Protein AF-A0A5J6L5U7-F1 (afdb_monomer_lite)

InterPro domains:
  IPR018060 AraC-like, DNA binding HTH domain [PF12833] (94-168)
  IPR018060 AraC-like, DNA binding HTH domain [PS01124] (72-171)
  IPR018060 AraC-like, DNA binding HTH domain [SM00342] (88-169)
  IPR050204 AraC/XylS family transcriptional regulators [PTHR46796] (44-169)

Structure (mmCIF, N/CA/C/O backbone):
data_AF-A0A5J6L5U7-F1
#
_entry.id   AF-A0A5J6L5U7-F1
#
loop_
_atom_site.group_PDB
_atom_site.id
_atom_site.type_symbol
_atom_site.label_atom_id
_atom_site.label_alt_id
_atom_site.label_comp_id
_atom_site.label_asym_id
_atom_site.label_entity_id
_atom_site.label_seq_id
_atom_site.pdbx_PDB_ins_code
_atom_site.Cartn_x
_atom_site.Cartn_y
_atom_site.Cartn_z
_atom_site.occupancy
_atom_site.B_iso_or_equiv
_atom_site.auth_seq_id
_atom_site.auth_comp_id
_atom_site.auth_asym_id
_atom_site.auth_atom_id
_atom_site.pdbx_PDB_model_num
ATOM 1 N N . MET A 1 1 ? -32.092 -25.721 15.161 1.00 35.88 1 MET A N 1
ATOM 2 C CA . MET A 1 1 ? -30.676 -25.316 15.311 1.00 35.88 1 MET A CA 1
ATOM 3 C C . MET A 1 1 ? -29.924 -25.742 14.055 1.00 35.88 1 MET A C 1
ATOM 5 O O . MET A 1 1 ? -29.786 -26.934 13.839 1.00 35.88 1 MET A O 1
ATOM 9 N N . ARG A 1 2 ? -29.532 -24.818 13.165 1.00 32.12 2 ARG A N 1
ATOM 10 C CA . ARG A 1 2 ? -28.721 -25.155 11.980 1.00 32.12 2 ARG A CA 1
ATOM 11 C C . ARG A 1 2 ? -27.268 -24.797 12.272 1.00 32.12 2 ARG A C 1
ATOM 13 O O . ARG A 1 2 ? -26.933 -23.618 12.349 1.00 32.12 2 ARG A O 1
ATOM 20 N N . ALA A 1 3 ? -26.443 -25.821 12.478 1.00 35.81 3 ALA A N 1
ATOM 21 C CA . ALA A 1 3 ? -24.995 -25.698 12.500 1.00 35.81 3 ALA A CA 1
ATOM 22 C C . ALA A 1 3 ? -24.534 -25.170 11.132 1.00 35.81 3 ALA A C 1
ATOM 24 O O . ALA A 1 3 ? -24.909 -25.711 10.092 1.00 35.81 3 ALA A O 1
ATOM 25 N N . GLY A 1 4 ? -23.799 -24.058 11.134 1.00 36.84 4 GLY A N 1
ATOM 26 C CA . GLY A 1 4 ? -23.251 -23.471 9.918 1.00 36.84 4 GLY A CA 1
ATOM 27 C C . GLY A 1 4 ? -22.248 -24.425 9.277 1.00 36.84 4 GLY A C 1
ATOM 28 O O . GLY A 1 4 ? -21.317 -24.877 9.937 1.00 36.84 4 GLY A O 1
ATOM 29 N N . VAL A 1 5 ? -22.451 -24.713 7.994 1.00 37.72 5 VAL A N 1
ATOM 30 C CA . VAL A 1 5 ? -21.503 -25.450 7.154 1.00 37.72 5 VAL A CA 1
ATOM 31 C C . VAL A 1 5 ? -20.153 -24.711 7.166 1.00 37.72 5 VAL A C 1
ATOM 33 O O . VAL A 1 5 ? -20.139 -23.497 6.934 1.00 37.72 5 VAL A O 1
ATOM 36 N N . PRO A 1 6 ? -19.024 -25.383 7.449 1.00 37.19 6 PRO A N 1
ATOM 37 C CA . PRO A 1 6 ? -17.716 -24.741 7.430 1.00 37.19 6 PRO A CA 1
ATOM 38 C C . PRO A 1 6 ? -17.292 -24.382 5.991 1.00 37.19 6 PRO A C 1
ATOM 40 O O . PRO A 1 6 ? -17.400 -25.193 5.075 1.00 37.19 6 PRO A O 1
ATOM 43 N N . ASP A 1 7 ? -16.812 -23.147 5.797 1.00 45.03 7 ASP A N 1
ATOM 44 C CA . ASP A 1 7 ? -16.234 -22.637 4.538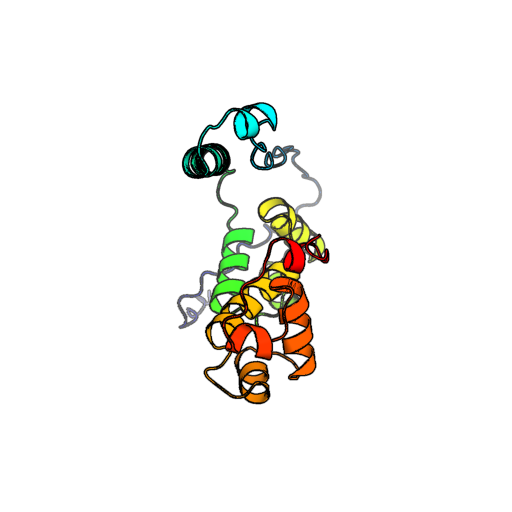 1.00 45.03 7 ASP A CA 1
ATOM 45 C C . ASP A 1 7 ? -14.951 -23.430 4.189 1.00 45.03 7 ASP A C 1
ATOM 47 O O . ASP A 1 7 ? -14.009 -23.428 4.991 1.00 45.03 7 ASP A O 1
ATOM 51 N N . PRO A 1 8 ? -14.855 -24.066 3.003 1.00 35.28 8 PRO A N 1
ATOM 52 C CA . PRO A 1 8 ? -13.794 -25.018 2.652 1.00 35.28 8 PRO A CA 1
ATOM 53 C C . PRO A 1 8 ? -12.404 -24.392 2.418 1.00 35.28 8 PRO A C 1
ATOM 55 O O . PRO A 1 8 ? -11.508 -25.048 1.896 1.00 35.28 8 PRO A O 1
ATOM 58 N N . ARG A 1 9 ? -12.177 -23.119 2.776 1.00 51.09 9 ARG A N 1
ATOM 59 C CA . ARG A 1 9 ? -10.901 -22.411 2.542 1.00 51.09 9 ARG A CA 1
ATOM 60 C C . ARG A 1 9 ? -10.089 -22.079 3.798 1.00 51.09 9 ARG A C 1
ATOM 62 O O . ARG A 1 9 ? -9.195 -21.236 3.710 1.00 51.09 9 ARG A O 1
ATOM 69 N N . GLY A 1 10 ? -10.410 -22.649 4.962 1.00 44.31 10 GLY A N 1
ATOM 70 C CA . GLY A 1 10 ? -9.659 -22.401 6.208 1.00 44.31 10 GLY A CA 1
ATOM 71 C C . GLY A 1 10 ? -9.576 -20.914 6.596 1.00 44.31 10 GLY A C 1
ATOM 72 O O . GLY A 1 10 ? -8.635 -20.472 7.252 1.00 44.31 10 GLY A O 1
ATOM 73 N N . ARG A 1 11 ? -10.523 -20.088 6.128 1.00 64.06 11 ARG A N 1
ATOM 74 C CA . ARG A 1 11 ? -10.476 -18.634 6.312 1.00 64.06 11 ARG A CA 1
ATOM 75 C C . ARG A 1 11 ? -11.046 -18.291 7.682 1.00 64.06 11 ARG A C 1
ATOM 77 O O . ARG A 1 11 ? -12.259 -18.335 7.861 1.00 64.06 11 ARG A O 1
ATOM 84 N N . LEU A 1 12 ? -10.188 -17.855 8.604 1.00 64.00 12 LEU A N 1
ATOM 85 C CA . LEU A 1 12 ? -10.627 -17.336 9.900 1.00 64.00 12 LEU A CA 1
ATOM 86 C C . LEU A 1 12 ? -11.699 -16.236 9.698 1.00 64.00 12 LEU A C 1
ATOM 88 O O . LEU A 1 12 ? -11.494 -15.314 8.882 1.00 64.00 12 LEU A O 1
ATOM 92 N N . PRO A 1 13 ? -12.863 -16.326 10.367 1.00 77.69 13 PRO A N 1
ATOM 93 C CA . PRO A 1 13 ? -13.898 -15.305 10.271 1.00 77.69 13 PRO A CA 1
ATOM 94 C C . PRO A 1 13 ? -13.383 -13.972 10.837 1.00 77.69 13 PRO A C 1
ATOM 96 O O . PRO A 1 13 ? -12.530 -13.969 11.724 1.00 77.69 13 PRO A O 1
ATOM 99 N N . PRO A 1 14 ? -13.860 -12.822 10.326 1.00 85.94 14 PRO A N 1
ATOM 100 C CA . PRO A 1 14 ? -13.480 -11.535 10.892 1.00 85.94 14 PRO A CA 1
ATOM 101 C C . PRO A 1 14 ? -13.947 -11.436 12.345 1.00 85.94 14 PRO A C 1
ATOM 103 O O . PRO A 1 14 ? -15.066 -11.867 12.649 1.00 85.94 14 PRO A O 1
ATOM 106 N N . PRO A 1 15 ? -13.166 -10.789 13.222 1.00 85.00 15 PRO A N 1
ATOM 107 C CA . PRO A 1 15 ? -13.679 -10.367 14.514 1.00 85.00 15 PRO A CA 1
ATOM 108 C C . PRO A 1 15 ? -14.821 -9.369 14.292 1.00 85.00 15 PRO A C 1
ATOM 110 O O . PRO A 1 15 ? -14.701 -8.410 13.522 1.00 85.00 15 PRO A O 1
ATOM 113 N N . ARG A 1 16 ? -15.961 -9.639 14.931 1.00 85.19 16 ARG A N 1
ATOM 114 C CA . ARG A 1 16 ? -17.212 -8.903 14.716 1.00 85.19 16 ARG A CA 1
ATOM 115 C C . ARG A 1 16 ? -17.432 -7.830 15.772 1.00 85.19 16 ARG A C 1
ATOM 117 O O . ARG A 1 16 ? -16.912 -7.923 16.881 1.00 85.19 16 ARG A O 1
ATOM 124 N N . HIS A 1 17 ? -18.234 -6.825 15.434 1.00 76.00 17 HIS A N 1
ATOM 125 C CA . HIS A 1 17 ? -18.742 -5.875 16.421 1.00 76.00 17 HIS A CA 1
ATOM 126 C C . HIS A 1 17 ? -19.629 -6.613 17.446 1.00 76.00 17 HIS A C 1
ATOM 128 O O . HIS A 1 17 ? -20.591 -7.268 17.034 1.00 76.00 17 HIS A O 1
ATOM 134 N N . PRO A 1 18 ? -19.361 -6.529 18.766 1.00 71.19 18 PRO A N 1
ATOM 135 C CA . PRO A 1 18 ? -20.285 -7.046 19.777 1.00 71.19 18 PRO A CA 1
ATOM 136 C C . PRO A 1 18 ? -21.568 -6.212 19.708 1.00 71.19 18 PRO A C 1
ATOM 138 O O . PRO A 1 18 ? -21.479 -4.993 19.792 1.00 71.19 18 PRO A O 1
ATOM 141 N N . ARG A 1 19 ? -22.738 -6.817 19.454 1.00 59.34 19 ARG A N 1
ATOM 142 C CA . ARG A 1 19 ? -24.011 -6.100 19.195 1.00 59.34 19 ARG A CA 1
ATOM 143 C C . ARG A 1 19 ? -24.167 -4.868 20.105 1.00 59.34 19 ARG A C 1
ATOM 145 O O . ARG A 1 19 ? -24.084 -4.996 21.323 1.00 59.34 19 ARG A O 1
ATOM 152 N N . ALA A 1 20 ? -24.346 -3.690 19.505 1.00 42.94 20 ALA A N 1
ATOM 153 C CA . ALA A 1 20 ? -24.406 -2.417 20.216 1.00 42.94 20 ALA A CA 1
ATOM 154 C C . ALA A 1 20 ? -25.515 -2.424 21.287 1.00 42.94 20 ALA A C 1
ATOM 156 O O . ALA A 1 20 ? -26.695 -2.496 20.953 1.00 42.94 20 ALA A O 1
ATOM 157 N N . ARG A 1 21 ? -25.139 -2.320 22.567 1.00 37.47 21 ARG A N 1
ATOM 158 C CA . ARG A 1 21 ? -25.985 -1.668 23.577 1.00 37.47 21 ARG A CA 1
ATOM 159 C C . ARG A 1 21 ? -25.723 -0.157 23.486 1.00 37.47 21 ARG A C 1
ATOM 161 O O . ARG A 1 21 ? -24.558 0.223 23.332 1.00 37.47 21 ARG A O 1
ATOM 168 N N . PRO A 1 22 ? -26.747 0.709 23.555 1.00 34.41 22 PRO A N 1
ATOM 169 C CA . PRO A 1 22 ? -26.527 2.147 23.603 1.00 34.41 22 PRO A CA 1
ATOM 170 C C . PRO A 1 22 ? -25.902 2.499 24.960 1.00 34.41 22 PRO A C 1
ATOM 172 O O . PRO A 1 22 ? -26.429 2.128 26.002 1.00 34.41 22 PRO A O 1
ATOM 175 N N . GLY A 1 23 ? -24.758 3.187 24.935 1.00 38.44 23 GLY A N 1
ATOM 176 C CA . GLY A 1 23 ? -24.113 3.722 26.137 1.00 38.44 23 GLY A CA 1
ATOM 177 C C . GLY A 1 23 ? -23.055 2.818 26.772 1.00 38.44 23 GLY A C 1
ATOM 178 O O . GLY A 1 23 ? -23.257 2.293 27.856 1.00 38.44 23 GLY A O 1
ATOM 179 N N . ALA A 1 24 ? -21.894 2.677 26.130 1.00 36.00 24 ALA A N 1
ATOM 180 C CA . ALA A 1 24 ? -20.634 2.382 26.823 1.00 36.00 24 ALA A CA 1
ATOM 181 C C . ALA A 1 24 ? -19.450 2.659 25.886 1.00 36.00 24 ALA A C 1
ATOM 183 O O . ALA A 1 24 ? -18.923 1.760 25.235 1.00 36.00 24 ALA A O 1
ATOM 184 N N . GLN A 1 25 ? -19.012 3.915 25.794 1.00 39.66 25 GLN A N 1
ATOM 185 C CA . GLN A 1 25 ? -17.665 4.205 25.301 1.00 39.66 25 GLN A CA 1
ATOM 186 C C . GLN A 1 25 ? -16.735 4.210 26.510 1.00 39.66 25 GLN A C 1
ATOM 188 O O . GLN A 1 25 ? -16.469 5.244 27.112 1.00 39.66 25 GLN A O 1
ATOM 193 N N . SER A 1 26 ? -16.274 3.016 26.890 1.00 42.31 26 SER A N 1
ATOM 194 C CA . SER A 1 26 ? -15.194 2.867 27.855 1.00 42.31 26 SER A CA 1
ATOM 195 C C . SER A 1 26 ? -13.935 3.495 27.267 1.00 42.31 26 SER A C 1
ATOM 197 O O . SER A 1 26 ? -13.318 2.958 26.338 1.00 42.31 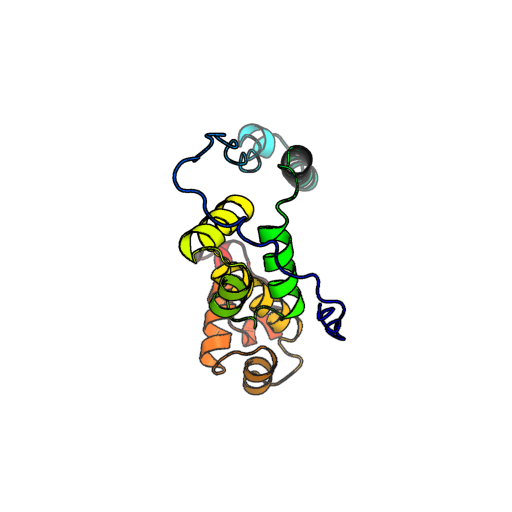26 SER A O 1
ATOM 199 N N . GLY A 1 27 ? -13.569 4.645 27.823 1.00 42.34 27 GLY A N 1
ATOM 200 C CA . GLY A 1 27 ? -12.273 5.255 27.638 1.00 42.34 27 GLY A CA 1
ATOM 201 C C . GLY A 1 27 ? -11.178 4.278 28.043 1.00 42.34 27 GLY A C 1
ATOM 202 O O . GLY A 1 27 ? -11.059 3.876 29.194 1.00 42.34 27 GLY A O 1
ATOM 203 N N . ARG A 1 28 ? -10.339 3.919 27.079 1.00 41.94 28 ARG A N 1
ATOM 204 C CA . ARG A 1 28 ? -8.923 3.693 27.338 1.00 41.94 28 ARG A CA 1
ATOM 205 C C . ARG A 1 28 ? -8.181 4.426 26.243 1.00 41.94 28 ARG A C 1
ATOM 207 O O . ARG A 1 28 ? -8.203 4.009 25.084 1.00 41.94 28 ARG A O 1
ATOM 214 N N . HIS A 1 29 ? -7.542 5.533 26.613 1.00 38.88 29 HIS A N 1
ATOM 215 C CA . HIS A 1 29 ? -6.495 6.159 25.820 1.00 38.88 29 HIS A CA 1
ATOM 216 C C . HIS A 1 29 ? -5.369 5.134 25.622 1.00 38.88 29 HIS A C 1
ATOM 218 O O . HIS A 1 29 ? -4.391 5.095 26.362 1.00 38.88 29 HIS A O 1
ATOM 224 N N . ARG A 1 30 ? -5.528 4.244 24.634 1.00 51.34 30 ARG A N 1
ATOM 225 C CA . ARG A 1 30 ? -4.454 3.362 24.180 1.00 51.34 30 ARG A CA 1
ATOM 226 C C . ARG A 1 30 ? -3.408 4.266 23.544 1.00 51.34 30 ARG A C 1
ATOM 228 O O . ARG A 1 30 ? -3.659 4.825 22.469 1.00 51.34 30 ARG A O 1
ATOM 235 N N . ARG A 1 31 ? -2.306 4.443 24.282 1.00 47.88 31 ARG A N 1
ATOM 236 C CA . ARG A 1 31 ? -1.152 5.285 23.961 1.00 47.88 31 ARG A CA 1
ATOM 237 C C . ARG A 1 31 ? -0.848 5.198 22.467 1.00 47.88 31 ARG A C 1
ATOM 239 O O . ARG A 1 31 ? -0.834 4.111 21.888 1.00 47.88 31 ARG A O 1
ATOM 246 N N . ARG A 1 32 ? -0.682 6.360 21.826 1.00 51.75 32 ARG A N 1
ATOM 247 C CA . ARG A 1 32 ? -0.157 6.429 20.458 1.00 51.75 32 ARG A CA 1
ATOM 248 C C . ARG A 1 32 ? 1.144 5.625 20.440 1.00 51.75 32 ARG A C 1
ATOM 250 O O . ARG A 1 32 ? 1.969 5.819 21.328 1.00 51.75 32 ARG A O 1
ATOM 257 N N . ARG A 1 33 ? 1.295 4.723 19.465 1.00 55.59 33 ARG A N 1
ATOM 258 C CA . ARG A 1 33 ? 2.569 4.050 19.190 1.00 55.59 33 ARG A CA 1
ATOM 259 C C . ARG A 1 33 ? 3.639 5.144 19.107 1.00 55.59 33 ARG A C 1
ATOM 261 O O . ARG A 1 33 ? 3.461 6.045 18.280 1.00 55.59 33 ARG A O 1
ATOM 268 N N . PRO A 1 34 ? 4.693 5.123 19.936 1.00 51.59 34 PRO A N 1
ATOM 269 C CA . PRO A 1 34 ? 5.853 5.941 19.651 1.00 51.59 34 PRO A CA 1
ATOM 270 C C . PRO A 1 34 ? 6.322 5.509 18.263 1.00 51.59 34 PRO A C 1
ATOM 272 O O . PRO A 1 34 ? 6.512 4.316 18.014 1.00 51.59 34 PRO A O 1
ATOM 275 N N . LEU A 1 35 ? 6.434 6.449 17.325 1.00 54.94 35 LEU A N 1
ATOM 276 C CA . LEU A 1 35 ? 7.264 6.189 16.152 1.00 54.94 35 LEU A CA 1
ATOM 277 C C . LEU A 1 35 ? 8.627 5.701 16.670 1.00 54.94 35 LEU A C 1
ATOM 279 O O . LEU A 1 35 ? 9.022 6.150 17.755 1.00 54.94 35 LEU A O 1
ATOM 283 N N . PRO A 1 36 ? 9.317 4.784 15.962 1.00 58.84 36 PRO A N 1
ATOM 284 C CA . PRO A 1 36 ? 10.681 4.440 16.340 1.00 58.84 36 PRO A CA 1
ATOM 285 C C . PRO A 1 36 ? 11.429 5.746 16.569 1.00 58.84 36 PRO A C 1
ATOM 287 O O . PRO A 1 36 ? 11.341 6.664 15.742 1.00 58.84 36 PRO A O 1
ATOM 290 N N . ARG A 1 37 ? 12.033 5.885 17.752 1.00 63.91 37 ARG A N 1
ATOM 291 C CA . ARG A 1 37 ? 12.771 7.100 18.065 1.00 63.91 37 ARG A CA 1
ATOM 292 C C . ARG A 1 37 ? 13.873 7.164 17.024 1.00 63.91 37 ARG A C 1
ATOM 294 O O . ARG A 1 37 ? 14.680 6.249 16.914 1.00 63.91 37 ARG A O 1
ATOM 301 N N . ARG A 1 38 ? 13.850 8.201 16.185 1.00 66.69 38 ARG A N 1
ATOM 302 C CA . ARG A 1 38 ? 14.981 8.448 15.296 1.00 66.69 38 ARG A CA 1
ATOM 303 C C . ARG A 1 38 ? 16.201 8.552 16.218 1.00 66.69 38 ARG A C 1
ATOM 305 O O . ARG A 1 38 ? 16.115 9.337 17.170 1.00 66.69 38 ARG A O 1
ATOM 312 N N . PRO A 1 39 ? 17.283 7.786 15.990 1.00 68.81 39 PRO A N 1
ATOM 313 C CA . PRO A 1 39 ? 18.477 7.967 16.792 1.00 68.81 39 PRO A CA 1
ATOM 314 C C . PRO A 1 39 ? 18.882 9.448 16.695 1.00 68.81 39 PRO A C 1
ATOM 316 O O . PRO A 1 39 ? 18.786 10.023 15.602 1.00 68.81 39 PRO A O 1
ATOM 319 N N . PRO A 1 40 ? 19.243 10.093 17.820 1.00 74.94 40 PRO A N 1
ATOM 320 C CA . PRO A 1 40 ? 19.661 11.487 17.832 1.00 74.94 40 PRO A CA 1
ATOM 321 C C . PRO A 1 40 ? 20.669 11.747 16.705 1.00 74.94 40 PRO A C 1
ATOM 323 O O . PRO A 1 40 ? 21.564 10.913 16.528 1.00 74.94 40 PRO A O 1
ATOM 326 N N . PRO A 1 41 ? 20.545 12.852 15.944 1.00 78.12 41 PRO A N 1
ATOM 327 C CA . PRO A 1 41 ? 21.478 13.172 14.862 1.00 78.12 41 PRO A CA 1
ATOM 328 C C . PRO A 1 41 ? 22.940 13.067 15.312 1.00 78.12 41 PRO A C 1
ATOM 330 O O . PRO A 1 41 ? 23.737 12.433 14.635 1.00 78.12 41 PRO A O 1
ATOM 333 N N . GLU A 1 42 ? 23.231 13.525 16.529 1.00 83.44 42 GLU A N 1
ATOM 334 C CA . GLU A 1 42 ? 24.542 13.453 17.185 1.00 83.44 42 GLU A CA 1
ATOM 335 C C . GLU A 1 42 ? 25.094 12.019 17.303 1.00 83.44 42 GLU A C 1
ATOM 337 O O . GLU A 1 42 ? 26.274 11.788 17.059 1.00 83.44 42 GLU A O 1
ATOM 342 N N . ARG A 1 43 ? 24.251 11.020 17.613 1.00 81.06 43 ARG A N 1
ATOM 343 C CA . ARG A 1 43 ? 24.674 9.606 17.699 1.00 81.06 43 ARG A CA 1
ATOM 344 C C . ARG A 1 43 ? 24.951 9.007 16.323 1.00 81.06 43 ARG A C 1
ATOM 346 O O . ARG A 1 43 ? 25.827 8.159 16.197 1.00 81.06 43 ARG A O 1
ATOM 353 N N . LEU A 1 44 ? 24.206 9.433 15.302 1.00 85.31 44 LEU A N 1
ATOM 354 C CA . LEU A 1 44 ? 24.464 9.029 13.919 1.00 85.31 44 LEU A CA 1
ATOM 355 C C . LEU A 1 44 ? 25.722 9.698 13.359 1.00 85.31 44 LEU A C 1
ATOM 357 O O . LEU A 1 44 ? 26.436 9.077 12.580 1.00 85.31 44 LEU A O 1
ATOM 361 N N . GLU A 1 45 ? 25.982 10.949 13.733 1.00 82.81 45 GLU A N 1
ATOM 362 C CA . GLU A 1 45 ? 27.162 11.707 13.313 1.00 82.81 45 GLU A CA 1
ATOM 363 C C . GLU A 1 45 ? 28.439 11.185 13.975 1.00 82.81 45 GLU A C 1
ATOM 365 O O . GLU A 1 45 ? 29.443 11.028 13.284 1.00 82.81 45 GLU A O 1
ATOM 370 N N . ALA A 1 46 ? 28.376 10.838 15.266 1.00 87.75 46 ALA A N 1
ATOM 371 C CA . ALA A 1 46 ? 29.493 10.282 16.029 1.00 87.75 46 ALA A CA 1
ATOM 372 C C . ALA A 1 46 ? 29.862 8.837 15.646 1.00 87.75 46 ALA A C 1
ATOM 374 O O . ALA A 1 46 ? 30.963 8.387 15.957 1.00 87.75 46 ALA A O 1
ATOM 375 N N . ALA A 1 47 ? 28.964 8.101 14.983 1.00 89.38 47 ALA A N 1
ATOM 376 C CA . ALA A 1 47 ? 29.260 6.767 14.473 1.00 89.38 47 ALA A CA 1
ATOM 377 C C . ALA A 1 47 ? 30.312 6.843 13.354 1.00 89.38 47 ALA A C 1
ATOM 379 O O . ALA A 1 47 ? 30.102 7.495 12.317 1.00 89.38 47 ALA A O 1
ATOM 380 N N . ALA A 1 48 ? 31.429 6.149 13.573 1.00 86.31 48 ALA A N 1
ATOM 381 C CA . ALA A 1 48 ? 32.616 6.175 12.729 1.00 86.31 48 ALA A CA 1
ATOM 382 C C . ALA A 1 48 ? 32.394 5.425 11.413 1.00 86.31 48 ALA A C 1
ATOM 384 O O . ALA A 1 48 ? 33.004 5.754 10.395 1.00 86.31 48 ALA A O 1
ATOM 385 N N . THR A 1 49 ? 31.495 4.438 11.413 1.00 91.56 49 THR A N 1
ATOM 386 C CA . THR A 1 49 ? 31.230 3.602 10.240 1.00 91.56 49 THR A CA 1
ATOM 387 C C . THR A 1 49 ? 29.763 3.605 9.823 1.00 91.56 49 THR A C 1
ATOM 389 O O . THR A 1 49 ? 28.842 3.850 10.604 1.00 91.56 49 THR A O 1
ATOM 392 N N . TRP A 1 50 ? 29.524 3.294 8.548 1.00 88.31 50 TRP A N 1
ATOM 393 C CA . TRP A 1 50 ? 28.170 3.088 8.031 1.00 88.31 50 TRP A CA 1
ATOM 394 C C . TRP A 1 50 ? 27.459 1.913 8.720 1.00 88.31 50 TRP A C 1
ATOM 396 O O . TRP A 1 50 ? 26.264 1.992 8.998 1.00 88.31 50 TRP A O 1
ATOM 406 N N . ALA A 1 51 ? 28.205 0.857 9.054 1.00 88.12 51 ALA A N 1
ATOM 407 C CA . ALA A 1 51 ? 27.684 -0.296 9.782 1.00 88.12 51 ALA A CA 1
ATOM 408 C C . ALA A 1 51 ? 27.171 0.095 11.178 1.00 88.12 51 ALA A C 1
ATOM 410 O O . ALA A 1 51 ? 26.069 -0.296 11.553 1.00 88.12 51 ALA A O 1
ATOM 411 N N . GLU A 1 52 ? 27.905 0.933 11.915 1.00 86.19 52 GLU A N 1
ATOM 412 C CA . GLU A 1 52 ? 27.457 1.460 13.212 1.00 86.19 52 GLU A CA 1
ATOM 413 C C . GLU A 1 52 ? 26.191 2.315 13.087 1.00 86.19 52 GLU A C 1
ATOM 415 O O . GLU A 1 52 ? 25.278 2.198 13.905 1.00 86.19 52 GLU A O 1
ATOM 420 N N . ARG A 1 53 ? 26.087 3.142 12.039 1.00 88.19 53 ARG A N 1
ATOM 421 C CA . ARG A 1 53 ? 24.878 3.942 11.770 1.00 88.19 53 ARG A CA 1
ATOM 422 C C . ARG A 1 53 ? 23.662 3.055 11.512 1.00 88.19 53 ARG A C 1
ATOM 424 O O . ARG A 1 53 ? 22.590 3.338 12.045 1.00 88.19 53 ARG A O 1
ATOM 431 N N . ILE A 1 54 ? 23.828 1.982 10.733 1.00 88.75 54 ILE A N 1
ATOM 432 C CA . ILE A 1 54 ? 22.776 0.982 10.507 1.00 88.75 54 ILE A CA 1
ATOM 433 C C . ILE A 1 54 ? 22.397 0.313 11.829 1.00 88.75 54 ILE A C 1
ATOM 435 O O . ILE A 1 54 ? 21.219 0.311 12.173 1.00 88.75 54 ILE A O 1
ATOM 439 N N . ALA A 1 55 ? 23.373 -0.168 12.602 1.00 88.00 55 ALA A N 1
ATOM 440 C CA . ALA A 1 55 ? 23.127 -0.853 13.870 1.00 88.00 55 ALA A CA 1
ATOM 441 C C . ALA A 1 55 ? 22.374 0.030 14.883 1.00 88.00 55 ALA A C 1
ATOM 443 O O . ALA A 1 55 ? 21.485 -0.447 15.588 1.00 88.00 55 ALA A O 1
ATOM 444 N N . LEU A 1 56 ? 22.671 1.334 14.926 1.00 87.81 56 LEU A N 1
ATOM 445 C CA . LEU A 1 56 ? 21.934 2.297 15.749 1.00 87.81 56 LEU A CA 1
ATOM 446 C C . LEU A 1 56 ? 20.466 2.411 15.325 1.00 87.81 56 LEU A C 1
ATOM 448 O O . LEU A 1 56 ? 19.577 2.396 16.174 1.00 87.81 56 LEU A O 1
ATOM 452 N N . VAL A 1 57 ? 20.201 2.517 14.021 1.00 86.94 57 VAL A N 1
ATOM 453 C CA . VAL A 1 57 ? 18.829 2.571 13.497 1.00 86.94 57 VAL A CA 1
ATOM 454 C C . VAL A 1 57 ? 18.100 1.252 13.757 1.00 86.94 57 VAL A C 1
ATOM 456 O O . VAL A 1 57 ? 16.955 1.269 14.206 1.00 86.94 57 VAL A O 1
ATOM 459 N N . GLU A 1 58 ? 18.755 0.117 13.521 1.00 87.81 58 GLU A N 1
ATOM 460 C CA . GLU A 1 58 ? 18.206 -1.214 13.783 1.00 87.81 58 GLU A CA 1
ATOM 461 C C . GLU A 1 58 ? 17.853 -1.403 15.258 1.00 87.81 58 GLU A C 1
ATOM 463 O O . GLU A 1 58 ? 16.748 -1.849 15.561 1.00 87.81 58 GLU A O 1
ATOM 468 N N . GLY A 1 59 ? 18.733 -1.001 16.178 1.00 86.62 59 GLY A N 1
ATOM 469 C CA . GLY A 1 59 ? 18.485 -1.081 17.616 1.00 86.62 59 GLY A CA 1
ATOM 470 C C . GLY A 1 59 ? 17.233 -0.310 18.046 1.00 86.62 59 GLY A C 1
ATOM 471 O O . GLY A 1 59 ? 16.382 -0.856 18.748 1.00 86.62 59 GLY A O 1
ATOM 472 N N . GLU A 1 60 ? 17.063 0.926 17.569 1.00 84.88 60 GLU A N 1
ATOM 473 C CA . GLU A 1 60 ? 15.870 1.736 17.865 1.00 84.88 60 GLU A CA 1
ATOM 474 C C . GLU A 1 60 ? 14.595 1.148 17.228 1.00 84.88 60 GLU A C 1
ATOM 476 O O . GLU A 1 60 ? 13.512 1.185 17.822 1.00 84.88 60 GLU A O 1
ATOM 481 N N . LEU A 1 61 ? 14.701 0.568 16.026 1.00 81.44 61 LEU A N 1
ATOM 482 C CA . LEU A 1 61 ? 13.586 -0.114 15.363 1.00 81.44 61 LEU A CA 1
ATOM 483 C C . LEU A 1 61 ? 13.161 -1.379 16.120 1.00 81.44 61 LEU A C 1
ATOM 485 O O . LEU A 1 61 ? 11.963 -1.596 16.311 1.00 81.44 61 LEU A O 1
ATOM 489 N N . LEU A 1 62 ? 14.121 -2.192 16.565 1.00 84.38 62 LEU A N 1
ATOM 490 C CA . LEU A 1 62 ? 13.876 -3.413 17.333 1.00 84.38 62 LEU A CA 1
ATOM 491 C C . LEU A 1 62 ? 13.277 -3.102 18.707 1.00 84.38 62 LEU A C 1
ATOM 493 O O . LEU A 1 62 ? 12.293 -3.732 19.091 1.00 84.38 62 LEU A O 1
ATOM 497 N N . ALA A 1 63 ? 13.785 -2.085 19.407 1.00 81.31 63 ALA A N 1
ATOM 498 C CA . ALA A 1 63 ? 13.205 -1.624 20.668 1.00 81.31 63 ALA A CA 1
ATOM 499 C C . ALA A 1 63 ? 11.743 -1.174 20.485 1.00 81.31 63 ALA A C 1
ATOM 501 O O . ALA A 1 63 ? 10.855 -1.584 21.232 1.00 81.31 63 ALA A O 1
ATOM 502 N N . ALA A 1 64 ? 11.452 -0.420 19.420 1.00 75.25 64 ALA A N 1
ATOM 503 C CA . ALA A 1 64 ? 10.086 -0.005 19.097 1.00 75.25 64 ALA A CA 1
ATOM 504 C C . ALA A 1 64 ? 9.154 -1.174 18.708 1.00 75.25 64 ALA A C 1
ATOM 506 O O . ALA A 1 64 ? 7.928 -1.042 18.800 1.00 75.25 64 ALA A O 1
ATOM 507 N N . LEU A 1 65 ? 9.705 -2.298 18.235 1.00 73.56 65 LEU A N 1
ATOM 508 C CA . LEU A 1 65 ? 8.956 -3.531 17.977 1.00 73.56 65 LEU A CA 1
ATOM 509 C C . LEU A 1 65 ? 8.694 -4.320 19.266 1.00 73.56 65 LEU A C 1
ATOM 511 O O . LEU A 1 65 ? 7.592 -4.848 19.421 1.00 73.56 65 LEU A O 1
ATOM 515 N N . ALA A 1 66 ? 9.661 -4.370 20.183 1.00 74.81 66 ALA A N 1
ATOM 516 C CA . ALA A 1 66 ? 9.510 -5.017 21.486 1.00 74.81 66 ALA A CA 1
ATOM 517 C C . ALA A 1 66 ? 8.427 -4.332 22.339 1.00 74.81 66 ALA A C 1
ATOM 519 O O . ALA A 1 66 ? 7.594 -5.008 22.935 1.00 74.81 66 ALA A O 1
ATOM 520 N N . ASP A 1 67 ? 8.349 -3.000 22.281 1.00 68.38 67 ASP A N 1
ATOM 521 C CA . ASP A 1 67 ? 7.310 -2.193 22.940 1.00 68.38 67 ASP A CA 1
ATOM 522 C C . ASP A 1 67 ? 5.956 -2.189 22.197 1.00 68.38 67 ASP A C 1
ATOM 524 O O . ASP A 1 67 ? 5.062 -1.377 22.481 1.00 68.38 67 ASP A O 1
ATOM 528 N N . SER A 1 68 ? 5.779 -3.045 21.184 1.00 65.62 68 SER A N 1
ATOM 529 C CA . SER A 1 68 ? 4.577 -2.993 20.359 1.00 65.62 68 SER A CA 1
ATOM 530 C C . SER A 1 68 ? 3.327 -3.435 21.125 1.00 65.62 68 SER A C 1
ATOM 532 O O . SER A 1 68 ? 3.311 -4.410 21.872 1.00 65.62 68 SER A O 1
ATOM 534 N N . ALA A 1 69 ? 2.247 -2.670 20.934 1.00 64.25 69 ALA A N 1
ATOM 535 C CA . ALA A 1 69 ? 0.954 -2.967 21.530 1.00 64.25 69 ALA A CA 1
ATOM 536 C C . ALA A 1 69 ? 0.475 -4.376 21.152 1.00 64.25 69 ALA A C 1
ATOM 538 O O . ALA A 1 69 ? 0.701 -4.839 20.032 1.00 64.25 69 ALA A O 1
ATOM 539 N N . GLU A 1 70 ? -0.259 -4.981 22.082 1.00 70.69 70 GLU A N 1
ATOM 540 C CA . GLU A 1 70 ? -0.907 -6.283 21.946 1.00 70.69 70 GLU A CA 1
ATOM 541 C C . GLU A 1 70 ? -1.616 -6.445 20.583 1.00 70.69 70 GLU A C 1
ATOM 543 O O . GLU A 1 70 ? -2.192 -5.460 20.089 1.00 70.69 70 GLU A O 1
ATOM 548 N N . PRO A 1 71 ? -1.574 -7.649 19.970 1.00 75.56 71 PRO A N 1
ATOM 549 C CA . PRO A 1 71 ? -2.179 -7.917 18.668 1.00 75.56 71 PRO A CA 1
ATOM 550 C C . PRO A 1 71 ? -3.606 -7.377 18.578 1.00 75.56 71 PRO A C 1
ATOM 552 O O . PRO A 1 71 ? -4.379 -7.439 19.537 1.00 75.56 71 PRO A O 1
ATOM 555 N N . ASP A 1 72 ? -3.964 -6.832 17.419 1.00 87.12 72 ASP A N 1
ATOM 556 C CA . ASP A 1 72 ? -5.311 -6.335 17.168 1.00 87.12 72 ASP A CA 1
ATOM 557 C C . ASP A 1 72 ? -5.967 -7.270 16.154 1.00 87.12 72 ASP A C 1
ATOM 559 O O . ASP A 1 72 ? -5.760 -7.089 14.950 1.00 87.12 72 ASP A O 1
ATOM 563 N N . PRO A 1 73 ? -6.794 -8.237 16.601 1.00 89.94 73 PRO A N 1
ATOM 564 C CA . PRO A 1 73 ? -7.301 -9.295 15.733 1.00 89.94 73 PRO A CA 1
ATOM 565 C C . PRO A 1 73 ? -8.008 -8.775 14.479 1.00 89.94 73 PRO A C 1
ATOM 567 O O . PRO A 1 73 ? -8.003 -9.439 13.446 1.00 89.94 73 PRO A O 1
ATOM 570 N N . LEU A 1 74 ? -8.634 -7.591 14.546 1.00 91.19 74 LEU A N 1
ATOM 571 C CA . LEU A 1 74 ? -9.310 -6.984 13.396 1.00 91.19 74 LEU A CA 1
ATOM 572 C C . LEU A 1 74 ? -8.309 -6.506 12.351 1.00 91.19 74 LEU A C 1
ATOM 574 O O . LEU A 1 74 ? -8.502 -6.717 11.151 1.00 91.19 74 LEU A O 1
ATOM 578 N N . VAL A 1 75 ? -7.262 -5.837 12.818 1.00 92.31 75 VAL A N 1
ATOM 579 C CA . VAL A 1 75 ? -6.210 -5.292 11.969 1.00 92.31 75 VAL A CA 1
ATOM 580 C C . VAL A 1 75 ? -5.366 -6.423 11.392 1.00 92.31 75 VAL A C 1
ATOM 582 O O . VAL A 1 75 ? -5.111 -6.414 10.189 1.00 92.31 75 VAL A O 1
ATOM 585 N N . ASP A 1 76 ? -5.032 -7.426 12.202 1.00 92.25 76 ASP A N 1
ATOM 586 C CA . ASP A 1 76 ? -4.268 -8.603 11.786 1.00 92.25 76 ASP A CA 1
ATOM 587 C C . ASP A 1 76 ? -5.041 -9.414 10.745 1.00 92.25 76 ASP A C 1
ATOM 589 O O . ASP A 1 76 ? -4.517 -9.726 9.675 1.00 92.25 76 ASP A O 1
ATOM 593 N N . TRP A 1 77 ? -6.333 -9.656 10.990 1.00 94.69 77 TRP A N 1
ATOM 594 C CA . TRP A 1 77 ? -7.210 -10.297 10.017 1.00 94.69 77 TRP A CA 1
ATOM 595 C C . TRP A 1 77 ? -7.271 -9.514 8.701 1.00 94.69 77 TRP A C 1
ATOM 597 O O . TRP A 1 77 ? -7.150 -10.097 7.623 1.00 94.69 77 TRP A O 1
ATOM 607 N N . MET A 1 78 ? -7.448 -8.189 8.755 1.00 95.75 78 MET A N 1
ATOM 608 C CA . MET A 1 78 ? -7.536 -7.365 7.547 1.00 95.75 78 MET A CA 1
ATOM 609 C C . MET A 1 78 ? -6.212 -7.360 6.774 1.00 95.75 78 MET A C 1
ATOM 611 O O . MET A 1 78 ? -6.225 -7.517 5.551 1.00 95.75 78 MET A O 1
ATOM 615 N N . TRP A 1 79 ? -5.083 -7.229 7.471 1.00 95.81 79 TRP A N 1
ATOM 616 C CA . TRP A 1 79 ? -3.740 -7.283 6.895 1.00 95.81 79 TRP A CA 1
ATOM 617 C C . TRP A 1 79 ? -3.480 -8.606 6.177 1.00 95.81 79 TRP A C 1
ATOM 619 O O . TRP A 1 79 ? -3.077 -8.632 5.015 1.00 95.81 79 TRP A O 1
ATOM 629 N N . ASP A 1 80 ? -3.803 -9.712 6.828 1.00 95.75 80 ASP A N 1
ATOM 630 C CA . ASP A 1 80 ? -3.663 -11.052 6.282 1.00 95.75 80 ASP A CA 1
ATOM 631 C C . ASP A 1 80 ? -4.546 -11.262 5.029 1.00 95.75 80 ASP A C 1
ATOM 633 O O . ASP A 1 80 ? -4.110 -11.820 4.016 1.00 95.75 80 ASP A O 1
ATOM 637 N N . ARG A 1 81 ? -5.770 -10.710 5.002 1.00 97.00 81 ARG A N 1
ATOM 638 C CA . ARG A 1 81 ? -6.603 -10.700 3.780 1.00 97.00 81 ARG A CA 1
ATOM 639 C C . ARG A 1 81 ? -5.990 -9.876 2.653 1.00 97.00 81 ARG A C 1
ATOM 641 O O . ARG A 1 81 ? -6.026 -10.329 1.506 1.00 97.00 81 ARG A O 1
ATOM 648 N N . ILE A 1 82 ? -5.425 -8.712 2.961 1.00 97.06 82 ILE A N 1
ATOM 649 C CA . ILE A 1 82 ? -4.727 -7.874 1.982 1.00 97.06 82 ILE A CA 1
ATOM 650 C C . ILE A 1 82 ? -3.531 -8.643 1.399 1.00 97.06 82 ILE A C 1
ATOM 652 O O . ILE A 1 82 ? -3.475 -8.820 0.178 1.00 97.06 82 ILE A O 1
ATOM 656 N N . ARG A 1 83 ? -2.652 -9.200 2.245 1.00 96.62 83 ARG A N 1
ATOM 657 C CA . ARG A 1 83 ? -1.477 -9.987 1.827 1.00 96.62 83 ARG A CA 1
ATOM 658 C C . ARG A 1 83 ? -1.846 -11.184 0.962 1.00 96.62 83 ARG A C 1
ATOM 660 O O . ARG A 1 83 ? -1.311 -11.345 -0.134 1.00 96.62 83 ARG A O 1
ATOM 667 N N . ARG A 1 84 ? -2.800 -12.011 1.397 1.00 96.06 84 ARG A N 1
ATOM 668 C CA . ARG A 1 84 ? -3.214 -13.194 0.622 1.00 96.06 84 ARG A CA 1
ATOM 669 C C . ARG A 1 84 ? -3.841 -12.841 -0.720 1.00 96.06 84 ARG A C 1
ATOM 671 O O . ARG A 1 84 ? -3.684 -13.592 -1.670 1.00 96.06 84 ARG A O 1
ATOM 678 N N . SER A 1 85 ? -4.509 -11.693 -0.820 1.00 96.06 85 SER A N 1
ATOM 679 C CA . SER A 1 85 ? -5.049 -11.208 -2.095 1.00 96.06 85 SER A CA 1
ATOM 680 C C . SER A 1 85 ? -4.010 -10.561 -3.014 1.00 96.06 85 SER A C 1
ATOM 682 O O . SER A 1 85 ? -4.338 -10.221 -4.145 1.00 96.06 85 SER A O 1
ATOM 684 N N . GLY A 1 86 ? -2.789 -10.312 -2.532 1.00 96.38 86 GLY A N 1
ATOM 685 C CA . GLY A 1 86 ? -1.797 -9.521 -3.264 1.00 96.38 86 GLY A CA 1
ATOM 686 C C . GLY A 1 86 ? -2.208 -8.077 -3.445 1.00 96.38 86 GLY A C 1
ATOM 687 O O . GLY A 1 86 ? -1.995 -7.513 -4.509 1.00 96.38 86 GLY A O 1
ATOM 688 N N . GLY A 1 87 ? -2.886 -7.510 -2.447 1.00 96.06 87 GLY A N 1
ATOM 689 C CA . GLY A 1 87 ? -3.393 -6.146 -2.541 1.00 96.06 87 GLY A CA 1
ATOM 690 C C . GLY A 1 87 ? -4.595 -5.982 -3.477 1.00 96.06 87 GLY A C 1
ATOM 691 O O . GLY A 1 87 ? -5.014 -4.858 -3.752 1.00 96.06 87 GLY A O 1
ATOM 692 N N . ARG A 1 88 ? -5.177 -7.077 -3.984 1.00 95.50 88 ARG A N 1
ATOM 693 C CA . ARG A 1 88 ? -6.334 -7.047 -4.897 1.00 95.50 88 ARG A CA 1
ATOM 694 C C . ARG A 1 88 ? -7.684 -7.068 -4.175 1.00 95.50 88 ARG A C 1
ATOM 696 O O . ARG A 1 88 ? -8.716 -6.878 -4.811 1.00 95.50 88 ARG A O 1
ATOM 703 N N . ALA A 1 89 ? -7.706 -7.303 -2.863 1.00 94.44 89 ALA A N 1
ATOM 704 C CA . ALA A 1 89 ? -8.940 -7.271 -2.087 1.00 94.44 89 ALA A CA 1
ATOM 705 C C . ALA A 1 89 ? -9.580 -5.875 -2.109 1.00 94.44 89 ALA A C 1
ATOM 707 O O . ALA A 1 89 ? -8.924 -4.861 -1.864 1.00 94.44 89 ALA A O 1
ATOM 708 N N . ARG A 1 90 ? -10.896 -5.829 -2.330 1.00 95.12 90 ARG A N 1
ATOM 709 C CA . ARG A 1 90 ? -11.684 -4.609 -2.154 1.00 95.12 90 ARG A CA 1
ATOM 710 C C . ARG A 1 90 ? -11.844 -4.331 -0.662 1.00 95.12 90 ARG A C 1
ATOM 712 O O . ARG A 1 90 ? -12.392 -5.145 0.078 1.00 95.12 90 ARG A O 1
ATOM 719 N N . ILE A 1 91 ? -11.366 -3.171 -0.219 1.00 96.25 91 ILE A N 1
ATOM 720 C CA . ILE A 1 91 ? -11.396 -2.796 1.202 1.00 96.25 91 ILE A CA 1
ATOM 721 C C . ILE A 1 91 ? -12.832 -2.701 1.730 1.00 96.25 91 ILE A C 1
ATOM 723 O O . ILE A 1 91 ? -13.086 -3.164 2.838 1.00 96.25 91 ILE A O 1
ATOM 727 N N . GLY A 1 92 ? -13.774 -2.185 0.932 1.00 95.88 92 GLY A N 1
ATOM 728 C CA . GLY A 1 92 ? -15.194 -2.122 1.300 1.00 95.88 92 GLY A CA 1
ATOM 729 C C . GLY A 1 92 ? -15.772 -3.495 1.653 1.00 95.88 92 GLY A C 1
ATOM 730 O O . GLY A 1 92 ? -16.372 -3.651 2.713 1.00 95.88 92 GLY A O 1
ATOM 731 N N . ASP A 1 93 ? -15.486 -4.513 0.840 1.00 96.00 93 ASP A N 1
ATOM 732 C CA . ASP A 1 93 ? -15.943 -5.889 1.075 1.00 96.00 93 ASP A CA 1
ATOM 733 C C . ASP A 1 93 ? -15.328 -6.474 2.352 1.00 96.00 93 ASP A C 1
ATOM 735 O O . ASP A 1 93 ? -15.987 -7.182 3.115 1.00 96.00 93 ASP A O 1
ATOM 739 N N . LEU A 1 94 ? -14.052 -6.175 2.620 1.00 95.94 94 LEU A N 1
ATOM 740 C CA . LEU A 1 94 ? -13.408 -6.593 3.863 1.00 95.94 94 LEU A CA 1
ATOM 741 C C . LEU A 1 94 ? -14.054 -5.927 5.079 1.00 95.94 94 LEU A C 1
ATOM 743 O O . LEU A 1 94 ? -14.313 -6.621 6.056 1.00 95.94 94 LEU A O 1
ATOM 747 N N . VAL A 1 95 ? -14.345 -4.626 5.010 1.00 95.31 95 VAL A N 1
ATOM 748 C CA . VAL A 1 95 ? -15.026 -3.871 6.073 1.00 95.31 95 VAL A CA 1
ATOM 749 C C . VAL A 1 95 ? -16.422 -4.433 6.328 1.00 95.31 95 VAL A C 1
ATOM 751 O O . VAL A 1 95 ? -16.749 -4.725 7.477 1.00 95.31 95 VAL A O 1
ATOM 754 N N . ALA A 1 96 ? -17.219 -4.643 5.278 1.00 93.69 96 ALA A N 1
ATOM 755 C CA . ALA A 1 96 ? -18.596 -5.127 5.383 1.00 93.69 96 ALA A CA 1
ATOM 756 C C . ALA A 1 96 ? -18.691 -6.456 6.150 1.00 93.69 96 ALA A C 1
ATOM 758 O O . ALA A 1 96 ? -19.617 -6.677 6.926 1.00 93.69 96 ALA A O 1
ATOM 759 N N . ARG A 1 97 ? -17.677 -7.320 6.017 1.00 93.94 97 ARG A N 1
ATOM 760 C CA . ARG A 1 97 ? -17.625 -8.616 6.711 1.00 93.94 97 ARG A CA 1
ATOM 761 C C . ARG A 1 97 ? -17.426 -8.492 8.228 1.00 93.94 97 ARG A C 1
ATOM 763 O O . ARG A 1 97 ? -17.717 -9.441 8.947 1.00 93.94 97 ARG A O 1
ATOM 770 N N . THR A 1 98 ? -16.946 -7.353 8.722 1.00 92.38 98 THR A N 1
ATOM 771 C CA . THR A 1 98 ? -16.624 -7.137 10.146 1.00 92.38 98 THR A CA 1
ATOM 772 C C . THR A 1 98 ? -17.826 -6.674 10.976 1.00 92.38 98 THR A C 1
ATOM 774 O O . THR A 1 98 ? -17.814 -6.789 12.201 1.00 92.38 98 THR A O 1
ATOM 777 N N . GLY A 1 99 ? -18.865 -6.131 10.334 1.00 91.31 99 GLY A N 1
ATOM 778 C CA . GLY A 1 99 ? -19.997 -5.499 11.022 1.00 91.31 99 GLY A CA 1
ATOM 779 C C . GLY A 1 99 ? -19.668 -4.164 11.709 1.00 91.31 99 GLY A C 1
ATOM 780 O O . GLY A 1 99 ? -20.528 -3.605 12.381 1.00 91.31 99 GLY A O 1
ATOM 781 N N . TRP A 1 100 ? -18.446 -3.643 11.555 1.00 93.94 100 TRP A N 1
ATOM 782 C CA . TRP A 1 100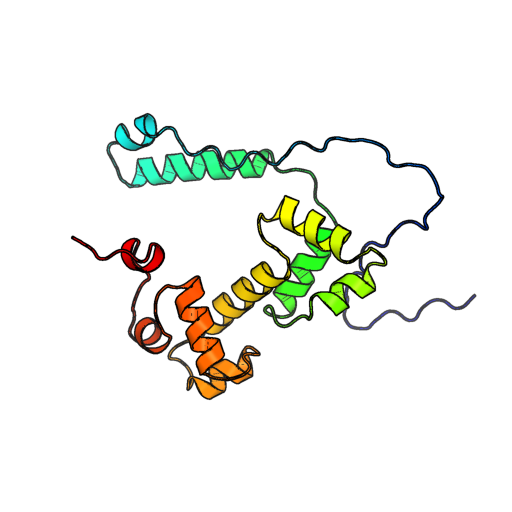 ? -18.060 -2.302 11.997 1.00 93.94 100 TRP A CA 1
ATOM 783 C C . TRP A 1 100 ? -18.246 -1.281 10.871 1.00 93.94 100 TRP A C 1
ATOM 785 O O . TRP A 1 100 ? -18.204 -1.618 9.687 1.00 93.94 100 TRP A O 1
ATOM 795 N N . SER A 1 101 ? -18.385 -0.002 11.232 1.00 93.88 101 SER A N 1
ATOM 796 C CA . SER A 1 101 ? -18.405 1.075 10.242 1.00 93.88 101 SER A CA 1
ATOM 797 C C . SER A 1 101 ? -17.055 1.209 9.533 1.00 93.88 101 SER A C 1
ATOM 799 O O . SER A 1 101 ? -15.990 0.970 10.113 1.00 93.88 101 SER A O 1
ATOM 801 N N . HIS A 1 102 ? -17.087 1.674 8.283 1.00 94.50 102 HIS A N 1
ATOM 802 C CA . HIS A 1 102 ? -15.880 1.885 7.483 1.00 94.50 102 HIS A CA 1
ATOM 803 C C . HIS A 1 102 ? -14.865 2.789 8.190 1.00 94.50 102 HIS A C 1
ATOM 805 O O . HIS A 1 102 ? -13.698 2.425 8.312 1.00 94.50 102 HIS A O 1
ATOM 811 N N . ARG A 1 103 ? -15.324 3.918 8.750 1.00 94.44 103 ARG A N 1
ATOM 812 C CA . ARG A 1 103 ? -14.479 4.862 9.497 1.00 94.44 103 ARG A CA 1
ATOM 813 C C . ARG A 1 103 ? -13.801 4.217 10.708 1.00 94.44 103 ARG A C 1
ATOM 815 O O . ARG A 1 103 ? -12.649 4.549 10.982 1.00 94.44 103 ARG A O 1
ATOM 822 N N . HIS A 1 104 ? -14.483 3.316 11.422 1.00 93.12 104 HIS A N 1
ATOM 823 C CA . HIS A 1 104 ? -13.894 2.623 12.570 1.00 93.12 104 HIS A CA 1
ATOM 824 C C . HIS A 1 104 ? -12.738 1.728 12.121 1.00 93.12 104 HIS A C 1
ATOM 826 O O . HIS A 1 104 ? -11.623 1.858 12.627 1.00 93.12 104 HIS A O 1
ATOM 832 N N . VAL A 1 105 ? -12.989 0.859 11.138 1.00 94.06 105 VAL A N 1
ATOM 833 C CA . VAL A 1 105 ? -11.989 -0.099 10.652 1.00 94.06 105 VAL A CA 1
ATOM 834 C C . VAL A 1 105 ? -10.781 0.623 10.055 1.00 94.06 105 VAL A C 1
ATOM 836 O O . VAL A 1 105 ? -9.646 0.313 10.413 1.00 94.06 105 VAL A O 1
ATOM 839 N N . THR A 1 106 ? -10.996 1.629 9.198 1.00 93.50 106 THR A N 1
ATOM 840 C CA . THR A 1 106 ? -9.890 2.358 8.559 1.00 93.50 106 THR A CA 1
ATOM 841 C C . THR A 1 106 ? -9.061 3.157 9.557 1.00 93.50 106 THR A C 1
ATOM 843 O O . THR A 1 106 ? -7.836 3.129 9.470 1.00 93.50 106 THR A O 1
ATOM 846 N N . SER A 1 107 ? -9.695 3.825 10.527 1.00 92.06 107 SER A N 1
ATOM 847 C CA . SER A 1 107 ? -8.984 4.572 11.577 1.00 92.06 107 SER A CA 1
ATOM 848 C C . SER A 1 107 ? -8.163 3.645 12.469 1.00 92.06 107 SER A C 1
ATOM 850 O O . SER A 1 107 ? -7.035 3.967 12.838 1.00 92.06 107 SER A O 1
ATOM 852 N N . ARG A 1 108 ? -8.712 2.475 12.811 1.00 92.56 108 ARG A N 1
ATOM 853 C CA . ARG A 1 108 ? -8.040 1.479 13.648 1.00 92.56 108 ARG A CA 1
ATOM 854 C C . ARG A 1 108 ? -6.838 0.860 12.935 1.00 92.56 108 ARG A C 1
ATOM 856 O O . ARG A 1 108 ? -5.760 0.798 13.519 1.00 92.56 108 ARG A O 1
ATOM 863 N N . PHE A 1 109 ? -6.987 0.530 11.653 1.00 93.19 109 PHE A N 1
ATOM 864 C CA . PHE A 1 109 ? -5.887 0.077 10.803 1.00 93.19 109 PHE A CA 1
ATOM 865 C C . PHE A 1 109 ? -4.794 1.149 10.659 1.00 93.19 109 PHE A C 1
ATOM 867 O O . PHE A 1 109 ? -3.618 0.868 10.886 1.00 93.19 109 PHE A O 1
ATOM 874 N N . ALA A 1 110 ? -5.174 2.398 10.368 1.00 90.44 110 ALA A N 1
ATOM 875 C CA . ALA A 1 110 ? -4.229 3.506 10.223 1.00 90.44 110 ALA A CA 1
ATOM 876 C C . ALA A 1 110 ? -3.486 3.827 11.526 1.00 90.44 110 ALA A C 1
ATOM 878 O O . ALA A 1 110 ? -2.297 4.123 11.492 1.00 90.44 110 ALA A O 1
ATOM 879 N N . ARG A 1 111 ? -4.131 3.691 12.692 1.00 86.56 111 ARG A N 1
ATOM 880 C CA . ARG A 1 111 ? -3.439 3.805 13.987 1.00 86.56 111 ARG A CA 1
ATOM 881 C C . ARG A 1 111 ? -2.351 2.747 14.179 1.00 86.56 111 ARG A C 1
ATOM 883 O O . ARG A 1 111 ? -1.379 3.025 14.875 1.00 86.56 111 ARG A O 1
ATOM 890 N N . ARG A 1 112 ? -2.505 1.551 13.598 1.00 82.81 112 ARG A N 1
ATOM 891 C CA . ARG A 1 112 ? -1.518 0.465 13.713 1.00 82.81 112 ARG A CA 1
ATOM 892 C C . ARG A 1 112 ? -0.37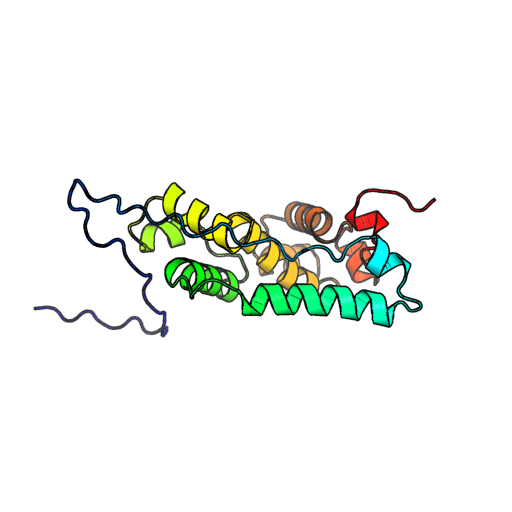7 0.603 12.705 1.00 82.81 112 ARG A C 1
ATOM 894 O O . ARG A 1 112 ? 0.785 0.453 13.089 1.00 82.81 112 ARG A O 1
ATOM 901 N N . PHE A 1 113 ? -0.710 0.878 11.444 1.00 83.50 113 PHE A N 1
ATOM 902 C CA . PHE A 1 113 ? 0.230 0.843 10.317 1.00 83.50 113 PHE A CA 1
ATOM 903 C C . PHE A 1 113 ? 0.673 2.219 9.805 1.00 83.50 113 PHE A C 1
ATOM 905 O O . PHE A 1 113 ? 1.533 2.290 8.938 1.00 83.50 113 PHE A O 1
ATOM 912 N N . GLY A 1 114 ? 0.086 3.315 10.290 1.00 86.50 114 GLY A N 1
ATOM 913 C CA . GLY A 1 114 ? 0.365 4.674 9.807 1.00 86.50 114 GLY A CA 1
ATOM 914 C C . GLY A 1 114 ? -0.250 5.001 8.441 1.00 86.50 114 GLY A C 1
ATOM 915 O O . GLY A 1 114 ? -0.227 6.151 8.018 1.00 86.50 114 GLY A O 1
ATOM 916 N N . VAL A 1 115 ? -0.846 4.018 7.762 1.00 91.19 115 VAL A N 1
ATOM 917 C CA . VAL A 1 115 ? -1.451 4.159 6.432 1.00 91.19 115 VAL A CA 1
ATOM 918 C C . VAL A 1 115 ? -2.850 3.557 6.397 1.00 91.19 115 VAL A C 1
ATOM 920 O O . VAL A 1 115 ? -3.198 2.692 7.199 1.00 91.19 115 VAL A O 1
ATOM 923 N N . SER A 1 116 ? -3.676 3.995 5.446 1.00 94.81 116 SER A N 1
ATOM 924 C CA . SER A 1 116 ? -4.998 3.394 5.245 1.00 94.81 116 SER A CA 1
ATOM 925 C C . SER A 1 116 ? -4.891 1.948 4.725 1.00 94.81 116 SER A C 1
ATOM 927 O O . SER A 1 116 ? -3.913 1.615 4.048 1.00 94.81 116 SER A O 1
ATOM 929 N N . PRO A 1 117 ? -5.921 1.098 4.924 1.00 95.75 117 PRO A N 1
ATOM 930 C CA . PRO A 1 117 ? -5.952 -0.240 4.325 1.00 95.75 117 PRO A CA 1
ATOM 931 C C . PRO A 1 117 ? -5.783 -0.226 2.800 1.00 95.75 117 PRO A C 1
ATOM 933 O O . PRO A 1 117 ? -5.166 -1.121 2.232 1.00 95.75 117 PRO A O 1
ATOM 936 N N . LYS A 1 118 ? -6.306 0.810 2.128 1.00 95.81 118 LYS A N 1
ATOM 937 C CA . LYS A 1 118 ? -6.183 0.973 0.673 1.00 95.81 118 LYS A CA 1
ATOM 938 C C . LYS A 1 118 ? -4.739 1.247 0.259 1.00 95.81 118 LYS A C 1
ATOM 940 O O . LYS A 1 118 ? -4.272 0.655 -0.705 1.00 95.81 118 LYS A O 1
ATOM 945 N N . ALA A 1 119 ? -4.039 2.108 0.996 1.00 95.44 119 ALA A N 1
ATOM 946 C CA . ALA A 1 119 ? -2.629 2.385 0.747 1.00 95.44 119 ALA A CA 1
ATOM 947 C C . ALA A 1 119 ? -1.761 1.142 0.996 1.00 95.44 119 ALA A C 1
ATOM 949 O O . ALA A 1 119 ? -0.919 0.823 0.165 1.00 95.44 119 ALA A O 1
ATOM 950 N N . ALA A 1 120 ? -2.019 0.399 2.077 1.00 96.06 120 ALA A N 1
ATOM 951 C CA . ALA A 1 120 ? -1.334 -0.865 2.352 1.00 96.06 120 ALA A CA 1
ATOM 952 C C . ALA A 1 120 ? -1.578 -1.915 1.252 1.00 96.06 120 ALA A C 1
ATOM 954 O O . ALA A 1 120 ? -0.655 -2.612 0.844 1.00 96.06 120 ALA A O 1
ATOM 955 N N . ALA A 1 121 ? -2.806 -2.007 0.729 1.00 96.88 121 ALA A N 1
ATOM 956 C CA . ALA A 1 121 ? -3.108 -2.871 -0.409 1.00 96.88 121 ALA A CA 1
ATOM 957 C C . ALA A 1 121 ? -2.362 -2.450 -1.686 1.00 96.88 121 ALA A C 1
ATOM 959 O O . ALA A 1 121 ? -1.897 -3.323 -2.411 1.00 96.88 121 ALA A O 1
ATOM 960 N N . GLY A 1 122 ? -2.209 -1.145 -1.932 1.00 95.69 122 GLY A N 1
ATOM 961 C CA . GLY A 1 122 ? -1.370 -0.622 -3.017 1.00 95.69 122 GLY A CA 1
ATOM 962 C C . GLY A 1 122 ? 0.087 -1.067 -2.885 1.00 95.69 122 GLY A C 1
ATOM 963 O O . GLY A 1 122 ? 0.619 -1.655 -3.816 1.00 95.69 122 GLY A O 1
ATOM 964 N N . VAL A 1 123 ? 0.688 -0.919 -1.696 1.00 95.75 123 VAL A N 1
ATOM 965 C CA . VAL A 1 123 ? 2.073 -1.364 -1.429 1.00 95.75 123 VAL A CA 1
ATOM 966 C C . VAL A 1 123 ? 2.244 -2.859 -1.704 1.00 95.75 123 VAL A C 1
ATOM 968 O O . VAL A 1 123 ? 3.120 -3.238 -2.469 1.00 95.75 123 VAL A O 1
ATOM 971 N N . VAL A 1 124 ? 1.365 -3.712 -1.165 1.00 96.56 124 VAL A N 1
ATOM 972 C CA . VAL A 1 124 ? 1.442 -5.169 -1.393 1.00 96.56 124 VAL A CA 1
ATOM 973 C C . VAL A 1 124 ? 1.302 -5.522 -2.878 1.00 96.56 124 VAL A C 1
ATOM 975 O O . VAL A 1 124 ? 1.937 -6.463 -3.357 1.00 96.56 124 VAL A O 1
ATOM 978 N N . ARG A 1 125 ? 0.443 -4.808 -3.615 1.00 96.56 125 ARG A N 1
ATOM 979 C CA . ARG A 1 125 ? 0.270 -5.023 -5.057 1.00 96.56 125 ARG A CA 1
ATOM 980 C C . ARG A 1 125 ? 1.523 -4.617 -5.826 1.00 96.56 125 ARG A C 1
ATOM 982 O O . ARG A 1 125 ? 1.990 -5.397 -6.652 1.00 96.56 125 ARG A O 1
ATOM 989 N N . PHE A 1 126 ? 2.061 -3.441 -5.510 1.00 95.62 126 PHE A N 1
ATOM 990 C CA . PHE A 1 126 ? 3.299 -2.923 -6.072 1.00 95.62 126 PHE A CA 1
ATOM 991 C C . PHE A 1 126 ? 4.464 -3.882 -5.828 1.00 95.62 126 PHE A C 1
ATOM 993 O O . PHE A 1 126 ? 5.102 -4.275 -6.794 1.00 95.62 126 PHE A O 1
ATOM 1000 N N . GLU A 1 127 ? 4.696 -4.330 -4.590 1.00 94.50 127 GLU A N 1
ATOM 1001 C CA . GLU A 1 127 ? 5.791 -5.255 -4.257 1.00 94.50 127 GLU A CA 1
ATOM 1002 C C . GLU A 1 127 ? 5.729 -6.535 -5.099 1.00 94.50 127 GLU A C 1
ATOM 1004 O O . GLU A 1 127 ? 6.741 -7.000 -5.623 1.00 94.50 127 GLU A O 1
ATOM 1009 N N . ARG A 1 128 ? 4.523 -7.089 -5.282 1.00 95.19 128 ARG A N 1
ATOM 1010 C CA . ARG A 1 128 ? 4.326 -8.286 -6.109 1.00 95.19 128 ARG A CA 1
ATOM 1011 C C . ARG A 1 128 ? 4.580 -8.035 -7.585 1.00 95.19 128 ARG A C 1
ATOM 1013 O O . ARG A 1 128 ? 5.209 -8.868 -8.222 1.00 95.19 128 ARG A O 1
ATOM 1020 N N . ALA A 1 129 ? 4.104 -6.914 -8.115 1.00 95.25 129 ALA A N 1
ATOM 1021 C CA . ALA A 1 129 ? 4.351 -6.563 -9.505 1.00 95.25 129 ALA A CA 1
ATOM 1022 C C . ALA A 1 129 ? 5.832 -6.255 -9.754 1.00 95.25 129 ALA A C 1
ATOM 1024 O O . ALA A 1 129 ? 6.389 -6.715 -10.744 1.00 95.25 129 ALA A O 1
ATOM 1025 N N . ALA A 1 130 ? 6.479 -5.529 -8.838 1.00 92.88 130 ALA A N 1
ATOM 1026 C CA . ALA A 1 130 ? 7.884 -5.140 -8.918 1.00 92.88 130 ALA A CA 1
ATOM 1027 C C . ALA A 1 130 ? 8.800 -6.364 -8.961 1.00 92.88 130 ALA A C 1
ATOM 1029 O O . ALA A 1 130 ? 9.765 -6.380 -9.720 1.00 92.88 130 ALA A O 1
ATOM 1030 N N . ALA A 1 131 ? 8.450 -7.420 -8.222 1.00 92.38 131 ALA A N 1
ATOM 1031 C CA . ALA A 1 131 ? 9.179 -8.678 -8.254 1.00 92.38 131 ALA A CA 1
ATOM 1032 C C . ALA A 1 131 ? 9.193 -9.337 -9.643 1.00 92.38 131 ALA A C 1
ATOM 1034 O O . ALA A 1 131 ? 10.108 -10.104 -9.905 1.00 92.38 131 ALA A O 1
ATOM 1035 N N . GLU A 1 132 ? 8.224 -9.070 -10.522 1.00 94.06 132 GLU A N 1
ATOM 1036 C CA . GLU A 1 132 ? 8.093 -9.687 -11.853 1.00 94.06 132 GLU A CA 1
ATOM 1037 C C . GLU A 1 132 ? 8.423 -8.731 -13.015 1.00 94.06 132 GLU A C 1
ATOM 1039 O O . GLU A 1 132 ? 8.356 -9.120 -14.185 1.00 94.06 132 GLU A O 1
ATOM 1044 N N . VAL A 1 133 ? 8.812 -7.488 -12.717 1.00 93.06 133 VAL A N 1
ATOM 1045 C CA . VAL A 1 133 ? 9.222 -6.512 -13.734 1.00 93.06 133 VAL A CA 1
ATOM 1046 C C . VAL A 1 133 ? 10.382 -7.070 -14.569 1.00 93.06 133 VAL A C 1
ATOM 1048 O O . VAL A 1 133 ? 11.321 -7.662 -14.044 1.00 93.06 133 VAL A O 1
ATOM 1051 N N . GLY A 1 134 ? 10.294 -6.909 -15.893 1.00 91.44 134 GLY A N 1
ATOM 1052 C CA . GLY A 1 134 ? 11.288 -7.415 -16.847 1.00 91.44 134 GLY A CA 1
ATOM 1053 C C . GLY A 1 134 ? 11.162 -8.905 -17.181 1.00 91.44 134 GLY A C 1
ATOM 1054 O O . GLY A 1 134 ? 11.775 -9.352 -18.144 1.00 91.44 134 GLY A O 1
ATOM 1055 N N . ARG A 1 135 ? 10.341 -9.675 -16.449 1.00 93.25 135 ARG A N 1
ATOM 1056 C CA . ARG A 1 135 ? 10.099 -11.102 -16.743 1.00 93.25 135 ARG A CA 1
ATOM 1057 C C . ARG A 1 135 ? 8.950 -11.339 -17.715 1.00 93.25 135 ARG A C 1
ATOM 1059 O O . ARG A 1 135 ? 8.889 -12.393 -18.337 1.00 93.25 135 ARG A O 1
ATOM 1066 N N . VAL A 1 136 ? 8.027 -10.385 -17.816 1.00 93.50 136 VAL A N 1
ATOM 1067 C CA . VAL A 1 136 ? 6.860 -10.439 -18.706 1.00 93.50 136 VAL A CA 1
ATOM 1068 C C . VAL A 1 136 ? 6.570 -9.056 -19.303 1.00 93.50 136 VAL A C 1
ATOM 1070 O O . VAL A 1 136 ? 6.984 -8.046 -18.719 1.00 93.50 136 VAL A O 1
ATOM 1073 N N . PRO A 1 137 ? 5.843 -8.976 -20.433 1.00 95.19 137 PRO A N 1
ATOM 1074 C CA . PRO A 1 137 ? 5.396 -7.704 -20.994 1.00 95.19 137 PRO A CA 1
ATOM 1075 C C . PRO A 1 137 ? 4.573 -6.876 -19.995 1.00 95.19 137 PRO A C 1
ATOM 1077 O O . PRO A 1 137 ? 3.790 -7.406 -19.206 1.00 95.19 137 PRO A O 1
ATOM 1080 N N . LEU A 1 138 ? 4.719 -5.547 -20.037 1.00 95.56 138 LEU A N 1
ATOM 1081 C CA . LEU A 1 138 ? 4.059 -4.641 -19.085 1.00 95.56 138 LEU A CA 1
ATOM 1082 C C . LEU A 1 138 ? 2.518 -4.696 -19.101 1.00 95.56 138 LEU A C 1
ATOM 1084 O O . LEU A 1 138 ? 1.934 -4.599 -18.018 1.00 95.56 138 LEU A O 1
ATOM 1088 N N . PRO A 1 139 ? 1.838 -4.860 -20.254 1.00 96.38 139 PRO A N 1
ATOM 1089 C CA . PRO A 1 139 ? 0.390 -5.063 -20.268 1.00 96.38 139 PRO A CA 1
ATOM 1090 C C . PRO A 1 139 ? -0.032 -6.332 -19.512 1.00 96.38 139 PRO A C 1
ATOM 1092 O O . PRO A 1 139 ? -0.953 -6.287 -18.696 1.00 96.38 139 PRO A O 1
ATOM 1095 N N . ASP A 1 140 ? 0.697 -7.434 -19.698 1.00 96.81 140 ASP A N 1
ATOM 1096 C CA . ASP A 1 140 ? 0.415 -8.704 -19.020 1.00 96.81 140 ASP A CA 1
ATOM 1097 C C . ASP A 1 140 ? 0.675 -8.601 -17.517 1.00 96.81 140 ASP A C 1
ATOM 1099 O O . ASP A 1 140 ? -0.120 -9.084 -16.706 1.00 96.81 140 ASP A O 1
ATOM 1103 N N . LEU A 1 141 ? 1.755 -7.912 -17.132 1.00 96.56 141 LEU A N 1
ATOM 1104 C CA . LEU A 1 141 ? 2.069 -7.614 -15.737 1.00 96.56 141 LEU A CA 1
ATOM 1105 C C . LEU A 1 141 ? 0.939 -6.812 -15.077 1.00 96.56 141 LEU A C 1
ATOM 1107 O O . LEU A 1 141 ? 0.501 -7.132 -13.968 1.00 96.56 141 LEU A O 1
ATOM 1111 N N . ALA A 1 142 ? 0.427 -5.792 -15.772 1.00 96.81 142 ALA A N 1
ATOM 1112 C CA . ALA A 1 142 ? -0.674 -4.974 -15.284 1.00 96.81 142 ALA A CA 1
ATOM 1113 C C . ALA A 1 142 ? -1.913 -5.837 -14.986 1.00 96.81 142 ALA A C 1
ATOM 1115 O O . ALA A 1 142 ? -2.417 -5.830 -13.857 1.00 96.81 142 ALA A O 1
ATOM 1116 N N . VAL A 1 143 ? -2.349 -6.652 -15.950 1.00 96.88 143 VAL A N 1
ATOM 1117 C CA . VAL A 1 143 ? -3.512 -7.542 -15.797 1.00 96.88 143 VAL A CA 1
ATOM 1118 C C . VAL A 1 143 ? -3.291 -8.561 -14.673 1.00 96.88 143 VAL A C 1
ATOM 1120 O O . VAL A 1 143 ? -4.152 -8.729 -13.801 1.00 96.88 143 VAL A O 1
ATOM 1123 N N . ARG A 1 144 ? -2.114 -9.200 -14.628 1.00 95.81 144 ARG A N 1
ATOM 1124 C CA . ARG A 1 144 ? -1.754 -10.226 -13.633 1.00 95.81 144 ARG A CA 1
ATOM 1125 C C . ARG A 1 144 ? -1.889 -9.721 -12.198 1.00 95.81 144 ARG A C 1
ATOM 1127 O O . ARG A 1 144 ? -2.462 -10.411 -11.346 1.00 95.81 144 ARG A O 1
ATOM 1134 N N . HIS A 1 145 ? -1.426 -8.503 -11.926 1.00 95.94 145 HIS A N 1
ATOM 1135 C CA . HIS A 1 145 ? -1.449 -7.924 -10.579 1.00 95.94 145 HIS A CA 1
ATOM 1136 C C . HIS A 1 145 ? -2.691 -7.068 -10.289 1.00 95.94 145 HIS A C 1
ATOM 1138 O O . HIS A 1 145 ? -2.849 -6.569 -9.174 1.00 95.94 145 HIS A O 1
ATOM 1144 N N . GLY A 1 146 ? -3.639 -6.981 -11.227 1.00 94.31 146 GLY A N 1
ATOM 1145 C CA . GLY A 1 146 ? -4.913 -6.289 -11.022 1.00 94.31 146 GLY A CA 1
ATOM 1146 C C . GLY A 1 146 ? -4.817 -4.769 -11.150 1.00 94.31 146 GLY A C 1
ATOM 1147 O O . GLY A 1 146 ? -5.554 -4.043 -10.478 1.00 94.31 146 GLY A O 1
ATOM 1148 N N . TYR A 1 147 ? -3.903 -4.292 -11.991 1.00 96.50 147 TYR A N 1
ATOM 1149 C CA . TYR A 1 147 ? -3.923 -2.933 -12.512 1.00 96.50 147 TYR A CA 1
ATOM 1150 C C . TYR A 1 147 ? -4.975 -2.814 -13.613 1.00 96.50 147 TYR A C 1
ATOM 1152 O O . TYR A 1 147 ? -5.301 -3.785 -14.289 1.00 96.50 147 TYR A O 1
ATOM 1160 N N . ALA A 1 148 ? -5.526 -1.611 -13.763 1.00 95.06 148 ALA A N 1
ATOM 1161 C CA . ALA A 1 148 ? -6.538 -1.335 -14.785 1.00 95.06 148 ALA A CA 1
ATOM 1162 C C . ALA A 1 148 ? -5.938 -1.396 -16.196 1.00 95.06 148 ALA A C 1
ATOM 1164 O O . ALA A 1 148 ? -6.575 -1.874 -17.125 1.00 95.06 148 ALA A O 1
ATOM 1165 N N . ASP A 1 149 ? -4.702 -0.919 -16.319 1.00 96.38 149 ASP A N 1
ATOM 1166 C CA . ASP A 1 149 ? -3.952 -0.798 -17.557 1.00 96.38 149 ASP A CA 1
ATOM 1167 C C . ASP A 1 149 ? -2.458 -0.596 -17.227 1.00 96.38 149 ASP A C 1
ATOM 1169 O O . ASP A 1 149 ? -2.064 -0.434 -16.061 1.00 96.38 149 ASP A O 1
ATOM 1173 N N . GLN A 1 150 ? -1.615 -0.594 -18.260 1.00 96.38 150 GLN A N 1
ATOM 1174 C CA . GLN A 1 150 ? -0.182 -0.328 -18.128 1.00 96.38 150 GLN A CA 1
ATOM 1175 C C . GLN A 1 150 ? 0.102 1.067 -17.543 1.00 96.38 150 GLN A C 1
ATOM 1177 O O . GLN A 1 150 ? 1.043 1.228 -16.769 1.00 96.38 150 GLN A O 1
ATOM 1182 N N . SER A 1 151 ? -0.695 2.088 -17.868 1.00 96.94 151 SER A N 1
ATOM 1183 C CA . SER A 1 151 ? -0.495 3.443 -17.341 1.00 96.94 151 SER A CA 1
ATOM 1184 C C . SER A 1 151 ? -0.721 3.503 -15.826 1.00 96.94 151 SER A C 1
ATOM 1186 O O . SER A 1 151 ? -0.006 4.208 -15.117 1.00 96.94 151 SER A O 1
ATOM 1188 N N . HIS A 1 152 ? -1.680 2.743 -15.299 1.00 96.19 152 HIS A N 1
ATOM 1189 C CA . HIS A 1 152 ? -1.935 2.585 -13.873 1.00 96.19 152 HIS A CA 1
ATOM 1190 C C . HIS A 1 152 ? -0.764 1.879 -13.189 1.00 96.19 152 HIS A C 1
ATOM 1192 O O . HIS A 1 152 ? -0.292 2.379 -12.169 1.00 96.19 152 HIS A O 1
ATOM 1198 N N . LEU A 1 153 ? -0.246 0.794 -13.771 1.00 96.69 153 LEU A N 1
ATOM 1199 C CA . LEU A 1 153 ? 0.975 0.139 -13.293 1.00 96.69 153 LEU A CA 1
ATOM 1200 C C . LEU A 1 153 ? 2.147 1.133 -13.218 1.00 96.69 153 LEU A C 1
ATOM 1202 O O . LEU A 1 153 ? 2.773 1.266 -12.170 1.00 96.69 153 LEU A O 1
ATOM 1206 N N . THR A 1 154 ? 2.410 1.880 -14.294 1.00 96.12 154 THR A N 1
ATOM 1207 C CA . THR A 1 154 ? 3.501 2.866 -14.342 1.00 96.12 154 THR A CA 1
ATOM 1208 C C . THR A 1 154 ? 3.353 3.944 -13.270 1.00 96.12 154 THR A C 1
ATOM 1210 O O . THR A 1 154 ? 4.329 4.272 -12.598 1.00 96.12 154 THR A O 1
ATOM 1213 N N . ARG A 1 155 ? 2.136 4.463 -13.052 1.00 94.88 155 ARG A N 1
ATOM 1214 C CA . ARG A 1 155 ? 1.863 5.444 -11.988 1.00 94.88 155 ARG A CA 1
ATOM 1215 C C . ARG A 1 155 ? 2.162 4.891 -10.593 1.00 94.88 155 ARG A C 1
ATOM 1217 O O . ARG A 1 155 ? 2.691 5.625 -9.764 1.00 94.88 155 ARG A O 1
ATOM 1224 N N . GLU A 1 156 ? 1.844 3.626 -10.318 1.00 93.56 156 GLU A N 1
ATOM 1225 C CA . GLU A 1 156 ? 2.180 3.014 -9.024 1.00 93.56 156 GLU A CA 1
ATOM 1226 C C . GLU A 1 156 ? 3.679 2.741 -8.868 1.00 93.56 156 GLU A C 1
ATOM 1228 O O . GLU A 1 156 ? 4.214 2.981 -7.789 1.00 93.56 156 GLU A O 1
ATOM 1233 N N . MET A 1 157 ? 4.374 2.319 -9.928 1.00 93.44 157 MET A N 1
ATOM 1234 C CA . MET A 1 157 ? 5.831 2.129 -9.882 1.00 93.44 157 MET A CA 1
ATOM 1235 C C . MET A 1 157 ? 6.556 3.443 -9.586 1.00 93.44 157 MET A C 1
ATOM 1237 O O . MET A 1 157 ? 7.376 3.499 -8.676 1.00 93.44 157 MET A O 1
ATOM 1241 N N . LEU A 1 158 ? 6.164 4.531 -10.252 1.00 91.38 158 LEU A N 1
ATOM 1242 C CA . LEU A 1 158 ? 6.686 5.864 -9.946 1.00 91.38 158 LEU A CA 1
ATOM 1243 C C . LEU A 1 158 ? 6.366 6.285 -8.509 1.00 91.38 158 LEU A C 1
ATOM 1245 O O . LEU A 1 158 ? 7.224 6.815 -7.814 1.00 91.38 158 LEU A O 1
ATOM 1249 N N . ARG A 1 159 ? 5.144 6.019 -8.036 1.00 89.69 159 ARG A N 1
ATOM 1250 C CA . ARG A 1 159 ? 4.725 6.370 -6.675 1.00 89.69 159 ARG A CA 1
ATOM 1251 C C . ARG A 1 159 ? 5.565 5.686 -5.594 1.00 89.69 159 ARG A C 1
ATOM 1253 O O . ARG A 1 159 ? 5.820 6.310 -4.569 1.00 89.69 159 ARG A O 1
ATOM 1260 N N . TYR A 1 160 ? 5.896 4.408 -5.770 1.00 88.94 160 TYR A N 1
ATOM 1261 C CA . TYR A 1 160 ? 6.507 3.595 -4.712 1.00 88.94 160 TYR A CA 1
ATOM 1262 C C . TYR A 1 160 ? 8.010 3.361 -4.889 1.00 88.94 160 TYR A C 1
ATOM 1264 O O . TYR A 1 160 ? 8.718 3.265 -3.892 1.00 88.94 160 TYR A O 1
ATOM 1272 N N . ALA A 1 161 ? 8.502 3.294 -6.126 1.00 87.69 161 ALA A N 1
ATOM 1273 C CA . ALA A 1 161 ? 9.916 3.104 -6.452 1.00 87.69 161 ALA A CA 1
ATOM 1274 C C . ALA A 1 161 ? 10.590 4.364 -7.021 1.00 87.69 161 ALA A C 1
ATOM 1276 O O . ALA A 1 161 ? 11.807 4.375 -7.181 1.00 87.69 161 ALA A O 1
ATOM 1277 N N . GLY A 1 162 ? 9.837 5.411 -7.370 1.00 87.69 162 GLY A N 1
ATOM 1278 C CA . GLY A 1 162 ? 10.385 6.617 -8.001 1.00 87.69 162 GLY A CA 1
ATOM 1279 C C . GLY A 1 162 ? 10.809 6.435 -9.467 1.00 87.69 162 GLY A C 1
ATOM 1280 O O . GLY A 1 162 ? 11.114 7.415 -10.136 1.00 87.69 162 GLY A O 1
ATOM 1281 N N . GLU A 1 163 ? 10.782 5.209 -9.995 1.00 90.06 163 GLU A N 1
ATOM 1282 C CA . GLU A 1 163 ? 11.202 4.870 -11.359 1.00 90.06 163 GLU A CA 1
ATOM 1283 C C . GLU A 1 163 ? 10.082 4.139 -12.124 1.00 90.06 163 GLU A C 1
ATOM 1285 O O . GLU A 1 163 ? 9.300 3.388 -11.529 1.00 90.06 163 GLU A O 1
ATOM 1290 N N . PRO A 1 164 ? 9.981 4.323 -13.454 1.00 91.81 164 PRO A N 1
ATOM 1291 C CA . PRO A 1 164 ? 9.039 3.577 -14.278 1.00 91.81 164 PRO A CA 1
ATOM 1292 C C . PRO A 1 164 ? 9.473 2.106 -14.449 1.00 91.81 1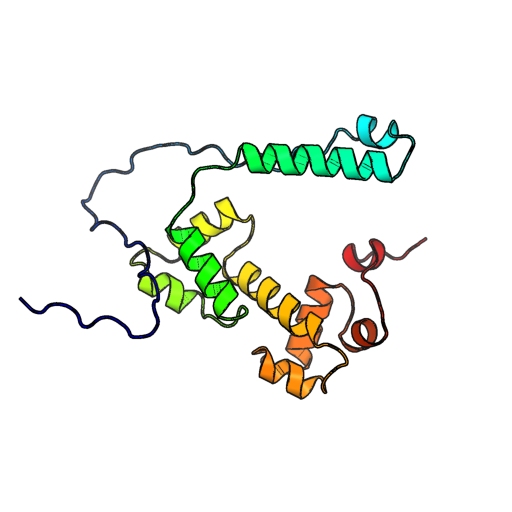64 PRO A C 1
ATOM 1294 O O . PRO A 1 164 ? 10.660 1.788 -14.330 1.00 91.81 164 PRO A O 1
ATOM 1297 N N . PRO A 1 165 ? 8.547 1.200 -14.831 1.00 92.25 165 PRO A N 1
ATOM 1298 C CA . PRO A 1 165 ? 8.835 -0.232 -14.952 1.00 92.25 165 PRO A CA 1
ATOM 1299 C C . PRO A 1 165 ? 10.044 -0.565 -15.841 1.00 92.25 165 PRO A C 1
ATOM 1301 O O . PRO A 1 165 ? 10.819 -1.452 -15.509 1.00 92.25 165 PRO A O 1
ATOM 1304 N N . GLY A 1 166 ? 10.236 0.154 -16.954 1.00 91.12 166 GLY A N 1
ATOM 1305 C CA . GLY A 1 166 ? 11.359 -0.092 -17.869 1.00 91.12 166 GLY A CA 1
ATOM 1306 C C . GLY A 1 166 ? 12.731 0.194 -17.247 1.00 91.12 166 GLY A C 1
ATOM 1307 O O . GLY A 1 166 ? 13.669 -0.564 -17.468 1.00 91.12 166 GLY A O 1
ATOM 1308 N N . ARG A 1 167 ? 12.839 1.239 -16.413 1.00 89.88 167 ARG A N 1
ATOM 1309 C CA . ARG A 1 167 ? 14.063 1.557 -15.655 1.00 89.88 167 ARG A CA 1
ATOM 1310 C C . ARG A 1 167 ? 14.348 0.489 -14.606 1.00 89.88 167 ARG A C 1
ATOM 1312 O O . ARG A 1 167 ? 15.480 0.035 -14.499 1.00 89.88 167 ARG A O 1
ATOM 1319 N N . LEU A 1 168 ? 13.315 0.055 -13.883 1.00 88.44 168 LEU A N 1
ATOM 1320 C CA . LEU A 1 168 ? 13.426 -1.021 -12.895 1.00 88.44 168 LEU A CA 1
ATOM 1321 C C . LEU A 1 168 ? 13.851 -2.350 -13.544 1.00 88.44 168 LEU A C 1
ATOM 1323 O O . LEU A 1 168 ? 14.705 -3.046 -13.005 1.00 88.44 168 LEU A O 1
ATOM 1327 N N . ALA A 1 169 ? 13.319 -2.674 -14.729 1.00 89.62 169 ALA A N 1
ATOM 1328 C CA . ALA A 1 169 ? 13.699 -3.871 -15.487 1.00 89.62 169 ALA A CA 1
ATOM 1329 C C . ALA A 1 169 ? 15.178 -3.866 -15.907 1.00 89.62 169 ALA A C 1
ATOM 1331 O O . ALA A 1 169 ? 15.808 -4.917 -15.952 1.00 89.62 169 ALA A O 1
ATOM 1332 N N . ALA A 1 170 ? 15.734 -2.686 -16.186 1.00 87.50 170 ALA A N 1
ATOM 1333 C CA . ALA A 1 170 ? 17.131 -2.506 -16.572 1.00 87.50 170 ALA A CA 1
ATOM 1334 C C . ALA A 1 170 ? 18.106 -2.449 -15.373 1.00 87.50 170 ALA A C 1
ATOM 1336 O O . ALA A 1 170 ? 19.253 -2.047 -15.545 1.00 87.50 170 ALA A O 1
ATOM 1337 N N . GLY A 1 171 ? 17.665 -2.809 -14.160 1.00 79.62 171 GLY A N 1
ATOM 1338 C CA . GLY A 1 171 ? 18.496 -2.751 -12.950 1.00 79.62 171 GLY A CA 1
ATOM 1339 C C . GLY A 1 171 ? 18.560 -1.367 -12.298 1.00 79.62 171 GLY A C 1
ATOM 1340 O O . GLY A 1 171 ? 19.426 -1.115 -11.465 1.00 79.62 171 GLY A O 1
ATOM 1341 N N . GLY A 1 172 ? 17.650 -0.455 -12.653 1.00 72.00 172 GLY A N 1
ATOM 1342 C CA . GLY A 1 172 ? 17.505 0.813 -11.949 1.00 72.00 172 GLY A CA 1
ATOM 1343 C C . GLY A 1 172 ? 17.132 0.569 -10.487 1.00 72.00 172 GLY A C 1
ATOM 1344 O O . GLY A 1 172 ? 16.086 -0.010 -10.196 1.00 72.00 172 GLY A O 1
ATOM 1345 N N . HIS A 1 173 ? 17.975 1.026 -9.564 1.00 66.38 173 HIS A N 1
ATOM 1346 C CA . HIS A 1 173 ? 17.670 1.015 -8.139 1.00 66.38 173 HIS A CA 1
ATOM 1347 C C . HIS A 1 173 ? 17.160 2.394 -7.711 1.00 66.38 173 HIS A C 1
ATOM 1349 O O . HIS A 1 173 ? 17.781 3.399 -8.071 1.00 66.38 173 HIS A O 1
ATOM 1355 N N . PRO A 1 174 ? 16.064 2.472 -6.931 1.00 67.75 174 PRO A N 1
ATOM 1356 C CA . PRO A 1 174 ? 15.652 3.722 -6.313 1.00 67.75 174 PRO A CA 1
ATOM 1357 C C . PRO A 1 174 ? 16.822 4.296 -5.516 1.00 67.75 174 PRO A C 1
ATOM 1359 O O . PRO A 1 174 ? 17.294 3.688 -4.556 1.00 67.75 174 PRO A O 1
ATOM 1362 N N . THR A 1 175 ? 17.313 5.462 -5.921 1.00 68.06 175 THR A N 1
ATOM 1363 C CA . THR A 1 175 ? 18.291 6.202 -5.122 1.00 68.06 175 THR A CA 1
ATOM 1364 C C . THR A 1 175 ? 17.554 7.056 -4.093 1.00 68.06 175 THR A C 1
ATOM 1366 O O . THR A 1 175 ? 16.364 7.344 -4.254 1.00 68.06 175 THR A O 1
ATOM 1369 N N . ALA A 1 176 ? 18.250 7.516 -3.048 1.00 65.69 176 ALA A N 1
ATOM 1370 C CA . ALA A 1 176 ? 17.681 8.488 -2.110 1.00 65.69 176 ALA A CA 1
ATOM 1371 C C . ALA A 1 176 ? 17.130 9.727 -2.845 1.00 65.69 176 ALA A C 1
ATOM 1373 O O . ALA A 1 176 ? 16.081 10.250 -2.483 1.00 65.69 176 ALA A O 1
ATOM 1374 N N . TYR A 1 177 ? 17.790 10.138 -3.928 1.00 65.62 177 TYR A N 1
ATOM 1375 C CA . TYR A 1 177 ? 17.377 11.242 -4.791 1.00 65.62 177 TYR A CA 1
ATOM 1376 C C . TYR A 1 177 ? 16.072 10.934 -5.532 1.00 65.62 177 TYR A C 1
ATOM 1378 O O . TYR A 1 177 ? 15.111 11.697 -5.443 1.00 65.62 177 TYR A O 1
ATOM 1386 N N . THR A 1 178 ? 15.988 9.761 -6.165 1.00 65.25 178 THR A N 1
ATOM 1387 C CA . THR A 1 178 ? 14.772 9.303 -6.847 1.00 65.25 178 THR A CA 1
ATOM 1388 C C . THR A 1 178 ? 13.583 9.204 -5.881 1.00 65.25 178 THR A C 1
ATOM 1390 O O . THR A 1 178 ? 12.484 9.650 -6.203 1.00 65.25 178 THR A O 1
ATOM 1393 N N . ALA A 1 179 ? 13.794 8.674 -4.673 1.00 57.53 179 ALA A N 1
ATOM 1394 C CA . ALA A 1 179 ? 12.739 8.518 -3.671 1.00 57.53 179 ALA A CA 1
ATOM 1395 C C . ALA A 1 179 ? 12.257 9.857 -3.080 1.00 57.53 179 ALA A C 1
ATOM 1397 O O . ALA A 1 179 ? 11.086 9.993 -2.728 1.00 57.53 179 ALA A O 1
ATOM 1398 N N . LEU A 1 180 ? 13.149 10.847 -2.975 1.00 65.12 180 LEU A N 1
ATOM 1399 C CA . LEU A 1 180 ? 12.842 12.184 -2.455 1.00 65.12 180 LEU A CA 1
ATOM 1400 C C . LEU A 1 180 ? 12.381 13.165 -3.545 1.00 65.12 180 LEU A C 1
ATOM 1402 O O . LEU A 1 180 ? 12.036 14.303 -3.229 1.00 65.12 180 LEU A O 1
ATOM 1406 N N . GLY A 1 181 ? 12.378 12.751 -4.817 1.00 61.09 181 GLY A N 1
ATOM 1407 C CA . GLY A 1 181 ? 12.096 13.635 -5.949 1.00 61.09 181 GLY A CA 1
ATOM 1408 C C . GLY A 1 181 ? 13.145 14.736 -6.130 1.00 61.09 181 GLY A C 1
ATOM 1409 O O . GLY A 1 181 ? 12.849 15.784 -6.703 1.00 61.09 181 GLY A O 1
ATOM 1410 N N . THR A 1 182 ? 14.361 14.529 -5.624 1.00 62.12 182 THR A N 1
ATOM 1411 C CA . THR A 1 182 ? 15.476 15.475 -5.731 1.00 62.12 182 THR A CA 1
ATOM 1412 C C . THR A 1 182 ? 16.479 14.976 -6.769 1.00 62.12 182 THR A C 1
ATOM 1414 O O . THR A 1 182 ? 16.540 13.787 -7.068 1.00 62.12 182 THR A O 1
ATOM 1417 N N . LYS A 1 183 ? 17.256 15.878 -7.377 1.00 45.62 183 LYS A N 1
ATOM 1418 C CA . LYS A 1 183 ? 18.383 15.486 -8.237 1.00 45.62 183 LYS A CA 1
ATOM 1419 C C . LYS A 1 183 ? 19.663 15.416 -7.393 1.00 45.62 183 LYS A C 1
ATOM 1421 O O . LYS A 1 183 ? 19.808 16.253 -6.497 1.00 45.62 183 LYS A O 1
ATOM 1426 N N . PRO A 1 184 ? 20.578 14.463 -7.652 1.00 50.59 184 PRO A N 1
ATOM 1427 C CA . PRO A 1 184 ? 21.923 14.538 -7.094 1.00 50.59 184 PRO A CA 1
ATOM 1428 C C . PRO A 1 184 ? 22.581 15.851 -7.544 1.00 50.59 184 PRO A C 1
ATOM 1430 O O . PRO A 1 184 ? 22.340 16.303 -8.666 1.00 50.59 184 PRO A O 1
ATOM 1433 N N . ARG A 1 185 ? 23.315 16.489 -6.627 1.00 47.56 185 ARG A N 1
ATOM 1434 C CA . ARG A 1 185 ? 24.104 17.694 -6.916 1.00 47.56 185 ARG A CA 1
ATOM 1435 C C . ARG A 1 185 ? 25.370 17.336 -7.673 1.00 47.56 185 ARG A C 1
ATOM 1437 O O . ARG A 1 185 ? 25.914 16.250 -7.379 1.00 47.56 185 ARG A O 1
#

Foldseek 3Di:
DDDDDDDPPPQDQAAADPPDDPDDPDDDPPDQQPDQPQQPVVLLVPDPDPVSNVVSSVVSVVVSVVPDDDDDRNLVSLLVVLLVLLLQDDLVVSCVRHNDDPCVSQVVNCSRVVDGSNVSSLVSLLVVLLVCQLVDDQQVSCVVSVHPGSVSNQVSCCVPQLDGSVCSNVVNHRDPCSNVVHDDD

Organism: NCBI:txid2614639

Secondary structure (DSSP, 8-state):
--PPPPPTT--PPPPPPP---SS--------PPPPPPPPPHHHHHH-SSHHHHHHHHHHHHHHHHHT-----HHHHHHHHHHHHHTT-S-HHHHHHTTTS-HHHHHHHHHHHHSS-HHHHHHHHHHHHHHTTTTTS-HHHHHHHHT-SSHHHHHHHHHHHHSS-HHHHHTTPPPPHHHHHT----

pLDDT: mean 80.29, std 19.06, r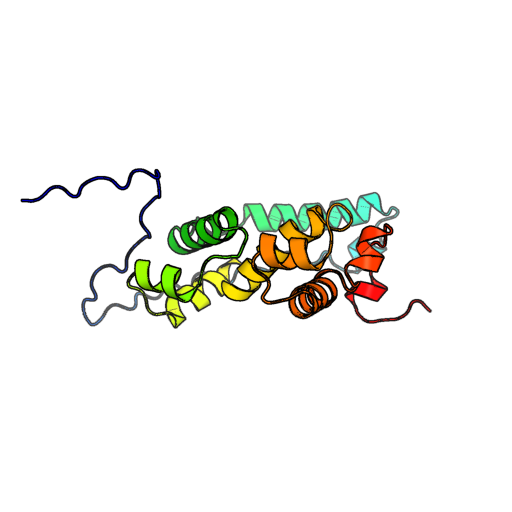ange [32.12, 97.06]

Sequence (185 aa):
MRAGVPDPRGRLPPPRHPRARPGAQSGRHRRRRPLPRRPPPERLEAAATWAERIALVEGELLAALADSAEPDPLVDWMWDRIRRSGGRARIGDLVARTGWSHRHVTSRFARRFGVSPKAAAGVVRFERAAAEVGRVPLPDLAVRHGYADQSHLTREMLRYAGEPPGRLAAGGHPTAYTALGTKPR

Radius of gyration: 21.03 Å; chains: 1; bounding box: 63×43×49 Å